Protein AF-A0A9D0IIH8-F1 (afdb_monomer)

Structure (mmCIF, N/CA/C/O backbone):
data_AF-A0A9D0IIH8-F1
#
_entry.id   AF-A0A9D0IIH8-F1
#
loop_
_atom_site.group_PDB
_atom_site.id
_atom_site.type_symbol
_atom_site.label_atom_id
_atom_site.label_alt_id
_atom_site.label_comp_id
_atom_site.label_asym_id
_atom_site.label_entity_id
_atom_site.label_seq_id
_atom_site.pdbx_PDB_ins_code
_atom_site.Cartn_x
_atom_site.Cartn_y
_atom_site.Cartn_z
_atom_site.occupancy
_atom_site.B_iso_or_equiv
_atom_site.auth_seq_id
_atom_site.auth_comp_id
_atom_site.auth_asym_id
_atom_site.auth_atom_id
_atom_site.pdbx_PDB_model_num
ATOM 1 N N . THR A 1 1 ? 7.734 6.061 15.553 1.00 85.12 1 THR A N 1
ATOM 2 C CA . THR A 1 1 ? 7.654 5.755 14.112 1.00 85.12 1 THR A CA 1
ATOM 3 C C . THR A 1 1 ? 7.862 4.272 13.901 1.00 85.12 1 THR A C 1
ATOM 5 O O . THR A 1 1 ? 8.631 3.676 14.646 1.00 85.12 1 THR A O 1
ATOM 8 N N . PHE A 1 2 ? 7.168 3.675 12.937 1.00 91.69 2 PHE A N 1
ATOM 9 C CA . PHE A 1 2 ? 7.365 2.295 12.484 1.00 91.69 2 PHE A CA 1
ATOM 10 C C . PHE A 1 2 ? 7.489 2.299 10.956 1.00 91.69 2 PHE A C 1
ATOM 12 O O . PHE A 1 2 ? 7.057 3.255 10.316 1.00 91.69 2 PHE A O 1
ATOM 19 N N . GLY A 1 3 ? 8.086 1.256 10.380 1.00 91.31 3 GLY A N 1
ATOM 20 C CA . GLY A 1 3 ? 8.246 1.113 8.933 1.00 91.31 3 GLY A CA 1
ATOM 21 C C . GLY A 1 3 ? 7.600 -0.173 8.433 1.00 91.31 3 GLY A C 1
ATOM 22 O O . GLY A 1 3 ? 7.654 -1.197 9.114 1.00 91.31 3 GLY A O 1
ATOM 23 N N . VAL A 1 4 ? 7.006 -0.117 7.242 1.00 92.25 4 VAL A N 1
ATOM 24 C CA . VAL A 1 4 ? 6.440 -1.277 6.544 1.00 92.25 4 VAL A CA 1
ATOM 25 C C . VAL A 1 4 ? 7.124 -1.392 5.188 1.00 92.25 4 VAL A C 1
ATOM 27 O O . VAL A 1 4 ? 7.169 -0.428 4.429 1.00 92.25 4 VAL A O 1
ATOM 30 N N . LEU A 1 5 ? 7.669 -2.571 4.892 1.00 91.94 5 LEU A N 1
ATOM 31 C CA . LEU A 1 5 ? 8.278 -2.881 3.601 1.00 91.94 5 LEU A CA 1
ATOM 32 C C . LEU A 1 5 ? 7.310 -3.731 2.784 1.00 91.94 5 LEU A C 1
ATOM 34 O O . LEU A 1 5 ? 6.866 -4.781 3.247 1.00 91.94 5 LEU A O 1
ATOM 38 N N . LEU A 1 6 ? 7.008 -3.276 1.570 1.00 91.38 6 LEU A N 1
ATOM 39 C CA . LEU A 1 6 ? 6.086 -3.940 0.653 1.00 91.38 6 LEU A CA 1
ATOM 40 C C . LEU A 1 6 ? 6.875 -4.540 -0.518 1.00 91.38 6 LEU A C 1
ATOM 42 O O . LEU A 1 6 ? 7.185 -3.828 -1.477 1.00 91.38 6 LEU A O 1
ATOM 46 N N . PRO A 1 7 ? 7.254 -5.829 -0.453 1.00 86.19 7 PRO A N 1
ATOM 47 C CA . PRO A 1 7 ? 7.960 -6.467 -1.552 1.00 86.19 7 PRO A CA 1
ATOM 48 C C . PRO A 1 7 ? 7.061 -6.52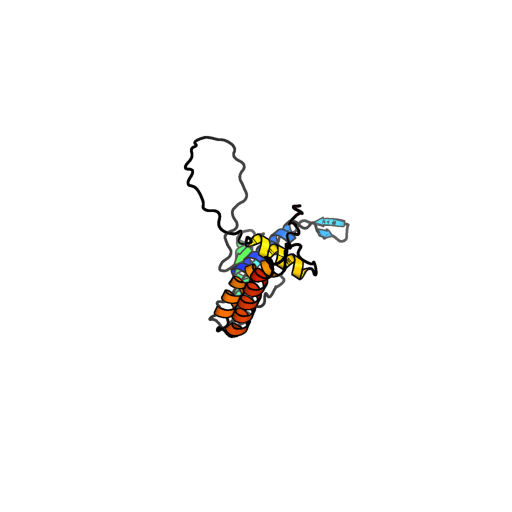7 -2.789 1.00 86.19 7 PRO A C 1
ATOM 50 O O . PRO A 1 7 ? 5.881 -6.857 -2.694 1.00 86.19 7 PRO A O 1
ATOM 53 N N . SER A 1 8 ? 7.634 -6.219 -3.954 1.00 82.75 8 SER A N 1
ATOM 54 C CA . SER A 1 8 ? 6.949 -6.303 -5.253 1.00 82.75 8 SER A CA 1
ATOM 55 C C . SER A 1 8 ? 5.672 -5.458 -5.374 1.00 82.75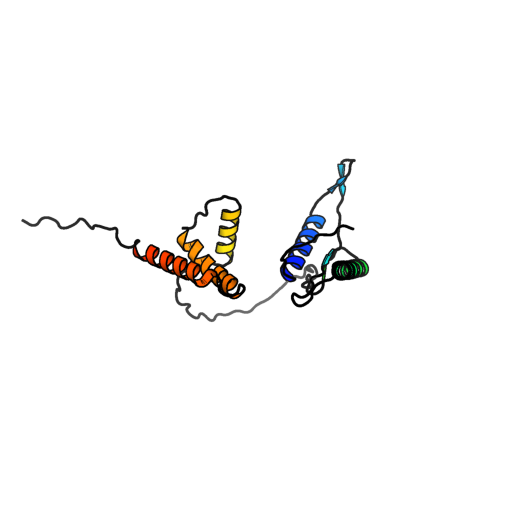 8 SER A C 1
ATOM 57 O O . SER A 1 8 ? 4.826 -5.752 -6.216 1.00 82.75 8 SER A O 1
ATOM 59 N N . SER A 1 9 ? 5.532 -4.401 -4.569 1.00 85.62 9 SER A N 1
ATOM 60 C CA . SER A 1 9 ? 4.417 -3.463 -4.701 1.00 85.62 9 SER A CA 1
ATOM 61 C C . SER A 1 9 ? 4.672 -2.455 -5.814 1.00 85.62 9 SER A C 1
ATOM 63 O O . SER A 1 9 ? 5.791 -1.970 -5.985 1.00 85.62 9 SER A O 1
ATOM 65 N N . THR A 1 10 ? 3.611 -2.097 -6.534 1.00 89.25 10 THR A N 1
ATOM 66 C CA . THR A 1 10 ? 3.614 -0.904 -7.386 1.00 89.25 10 THR A CA 1
ATOM 67 C C . THR A 1 10 ? 3.404 0.349 -6.523 1.00 89.25 10 THR A C 1
ATOM 69 O O . THR A 1 10 ? 2.938 0.223 -5.378 1.00 89.25 10 THR A O 1
ATOM 72 N N . PRO A 1 11 ? 3.722 1.551 -7.039 1.00 88.62 11 PRO A N 1
ATOM 73 C CA . PRO A 1 11 ? 3.430 2.809 -6.353 1.00 88.62 11 PRO A CA 1
ATOM 74 C C . PRO A 1 11 ? 1.955 2.951 -5.961 1.00 88.62 11 PRO A C 1
ATOM 76 O O . PRO A 1 11 ? 1.643 3.324 -4.830 1.00 88.62 11 PRO A O 1
ATOM 79 N N . GLU A 1 12 ? 1.040 2.568 -6.852 1.00 89.38 12 GLU A N 1
ATOM 80 C CA . GLU A 1 12 ? -0.403 2.666 -6.629 1.00 89.38 12 GLU A CA 1
ATOM 81 C C . GLU A 1 12 ? -0.859 1.711 -5.524 1.00 89.38 12 GLU A C 1
ATOM 83 O O . GLU A 1 12 ? -1.615 2.106 -4.637 1.00 89.38 12 GLU A O 1
ATOM 88 N N . GLY A 1 13 ? -0.369 0.466 -5.536 1.00 88.94 13 GLY A N 1
ATOM 89 C CA . GLY A 1 13 ? -0.685 -0.518 -4.499 1.00 88.94 13 GLY A CA 1
ATOM 90 C C . GLY A 1 13 ? -0.169 -0.098 -3.121 1.00 88.94 13 GLY A C 1
ATOM 91 O O . GLY A 1 13 ? -0.875 -0.242 -2.122 1.00 88.94 13 GLY A O 1
ATOM 92 N N . ALA A 1 14 ? 1.029 0.489 -3.069 1.00 91.94 14 ALA A N 1
ATOM 93 C CA . ALA A 1 14 ? 1.608 0.995 -1.829 1.00 91.94 14 ALA A CA 1
ATOM 94 C C . ALA A 1 14 ? 0.804 2.182 -1.276 1.00 91.94 14 ALA A C 1
ATOM 96 O O . ALA A 1 14 ? 0.513 2.225 -0.079 1.00 91.94 14 ALA A O 1
ATOM 97 N N . ALA A 1 15 ? 0.395 3.113 -2.144 1.00 91.12 15 ALA A N 1
ATOM 98 C CA . ALA A 1 15 ? -0.440 4.248 -1.765 1.00 91.12 15 ALA A CA 1
ATOM 99 C C . ALA A 1 15 ? -1.827 3.804 -1.268 1.00 91.12 15 ALA A C 1
ATOM 101 O O . ALA A 1 15 ? -2.290 4.284 -0.233 1.00 91.12 15 ALA A O 1
ATOM 102 N N . GLN A 1 16 ? -2.466 2.849 -1.952 1.00 92.00 16 GLN A N 1
ATOM 103 C CA . GLN A 1 16 ? -3.755 2.294 -1.527 1.00 92.00 16 GLN A CA 1
ATOM 104 C C . GLN A 1 16 ? -3.662 1.605 -0.166 1.00 92.00 16 GLN A C 1
ATOM 106 O O . GLN A 1 16 ? -4.514 1.829 0.693 1.00 92.00 16 GLN A O 1
ATOM 111 N N . LEU A 1 17 ? -2.619 0.802 0.067 1.00 94.25 17 LEU A N 1
ATOM 112 C CA . LEU A 1 17 ? -2.427 0.159 1.364 1.00 94.25 17 LEU A CA 1
ATOM 113 C C . LEU A 1 17 ? -2.190 1.188 2.472 1.00 94.25 17 LEU A C 1
ATOM 115 O O . LEU A 1 17 ? -2.758 1.056 3.554 1.00 94.25 17 LEU A O 1
ATOM 119 N N . ALA A 1 18 ? -1.388 2.222 2.213 1.00 94.50 18 ALA A N 1
ATOM 120 C CA . ALA A 1 18 ? -1.170 3.299 3.172 1.00 94.50 18 ALA A CA 1
ATOM 121 C C . ALA A 1 18 ? -2.485 4.006 3.534 1.00 94.50 18 ALA A C 1
ATOM 123 O O . ALA A 1 18 ? -2.765 4.202 4.716 1.00 94.50 18 ALA A O 1
ATOM 124 N N . GLN A 1 19 ? -3.322 4.314 2.541 1.00 94.12 19 GLN A N 1
ATOM 125 C CA . GLN A 1 19 ? -4.643 4.899 2.769 1.00 94.12 19 GLN A CA 1
ATOM 126 C C . GLN A 1 19 ? -5.543 3.966 3.589 1.00 94.12 19 GLN A C 1
ATOM 128 O O . GLN A 1 19 ? -6.160 4.397 4.560 1.00 94.12 19 GLN A O 1
ATOM 133 N N . HIS A 1 20 ? -5.549 2.675 3.264 1.00 94.06 20 HIS A N 1
ATOM 134 C CA . HIS A 1 20 ? -6.337 1.688 3.993 1.00 94.06 20 HIS A CA 1
ATOM 135 C C . HIS A 1 20 ? -5.899 1.559 5.458 1.00 94.06 20 HIS A C 1
ATOM 137 O O . HIS A 1 20 ? -6.734 1.515 6.356 1.00 94.06 20 HIS A O 1
ATOM 143 N N . VAL A 1 21 ? -4.589 1.543 5.725 1.00 94.50 21 VAL A N 1
ATOM 144 C CA . VAL A 1 21 ? -4.044 1.522 7.093 1.00 94.50 21 VAL A CA 1
ATOM 145 C C . VAL A 1 21 ? -4.410 2.797 7.848 1.00 94.50 21 VAL A C 1
ATOM 147 O O . VAL A 1 21 ? -4.791 2.729 9.016 1.00 94.50 21 VAL A O 1
ATOM 150 N N . HIS A 1 22 ? -4.315 3.953 7.193 1.00 93.69 22 HIS A N 1
ATOM 151 C CA . HIS A 1 22 ? -4.695 5.234 7.775 1.00 93.69 22 HIS A CA 1
ATOM 152 C C . HIS A 1 22 ? -6.172 5.246 8.205 1.00 93.69 22 HIS A C 1
ATOM 154 O O . HIS A 1 22 ? -6.474 5.547 9.360 1.00 93.69 22 HIS A O 1
ATOM 160 N N . GLU A 1 23 ? -7.077 4.840 7.313 1.00 93.81 23 GLU A N 1
ATOM 161 C CA . GLU A 1 23 ? -8.513 4.732 7.594 1.00 93.81 23 GLU A CA 1
ATOM 162 C C . GLU A 1 23 ? -8.816 3.689 8.670 1.00 93.81 23 GLU A C 1
ATOM 164 O O . GLU A 1 23 ? -9.630 3.935 9.560 1.00 93.81 23 GLU A O 1
ATOM 169 N N . ALA A 1 24 ? -8.151 2.532 8.629 1.00 93.62 24 ALA A N 1
ATOM 170 C CA . ALA A 1 24 ? -8.330 1.486 9.626 1.00 93.62 24 ALA A CA 1
ATOM 171 C C . ALA A 1 24 ? -7.954 1.981 11.026 1.00 93.62 24 ALA A C 1
ATOM 173 O O . ALA A 1 24 ? -8.699 1.750 11.975 1.00 93.62 24 ALA A O 1
ATOM 174 N N . ILE A 1 25 ? -6.838 2.702 11.163 1.00 93.38 25 ILE A N 1
ATOM 175 C CA . ILE A 1 25 ? -6.417 3.277 12.446 1.00 93.38 25 ILE A CA 1
ATOM 176 C C . ILE A 1 25 ? -7.410 4.345 12.909 1.00 93.38 25 ILE A C 1
ATOM 178 O O . ILE A 1 25 ? -7.838 4.295 14.059 1.00 93.38 25 ILE A O 1
ATOM 182 N N . ALA A 1 26 ? -7.827 5.252 12.021 1.00 91.12 26 ALA A N 1
ATOM 183 C CA . ALA A 1 26 ? -8.775 6.315 12.357 1.00 91.12 26 ALA A CA 1
ATOM 184 C C . ALA A 1 26 ? -10.140 5.772 12.825 1.00 91.12 26 ALA A C 1
ATOM 186 O O . ALA A 1 26 ? -10.760 6.332 13.730 1.00 91.12 26 ALA A O 1
ATOM 187 N N . ASN A 1 27 ? -10.591 4.662 12.235 1.00 91.44 27 ASN A N 1
ATOM 188 C CA . ASN A 1 27 ? -11.867 4.024 12.558 1.00 91.44 27 ASN A CA 1
ATOM 189 C C . ASN A 1 27 ? -11.777 3.005 13.706 1.00 91.44 27 ASN A C 1
ATOM 191 O O . ASN A 1 27 ? -12.806 2.492 14.151 1.00 91.44 27 ASN A O 1
ATOM 195 N N . THR A 1 28 ? -10.575 2.698 14.200 1.00 91.56 28 THR A N 1
ATOM 196 C CA . THR A 1 28 ? -10.390 1.758 15.309 1.00 91.56 28 THR A CA 1
ATOM 197 C C . THR A 1 28 ? -10.455 2.492 16.644 1.00 91.56 28 THR A C 1
ATOM 199 O O . THR A 1 28 ? -9.715 3.438 16.904 1.00 91.56 28 THR A O 1
ATOM 202 N N . ALA A 1 29 ? -11.335 2.016 17.521 1.00 91.50 29 ALA A N 1
ATOM 203 C CA . ALA A 1 29 ? -11.399 2.444 18.908 1.00 91.50 29 ALA A CA 1
ATOM 204 C C . ALA A 1 29 ? -10.382 1.632 19.726 1.00 91.50 29 ALA A C 1
ATOM 206 O O . ALA A 1 29 ? -10.519 0.414 19.861 1.00 91.50 29 ALA A O 1
ATOM 207 N N . PHE A 1 30 ? -9.352 2.286 20.257 1.00 91.12 30 PHE A N 1
ATOM 208 C CA . PHE A 1 30 ? -8.331 1.624 21.068 1.00 91.12 30 PHE A CA 1
ATOM 209 C C . PHE A 1 30 ? -8.708 1.711 22.546 1.00 91.12 30 PHE A C 1
ATOM 211 O O . PHE A 1 30 ? -9.112 2.769 23.008 1.00 91.12 30 PHE A O 1
ATOM 218 N N . ALA A 1 31 ? -8.571 0.625 23.305 1.00 91.94 31 ALA A N 1
ATOM 219 C CA . ALA A 1 31 ? -8.746 0.661 24.756 1.00 91.94 31 ALA A CA 1
ATOM 220 C C . ALA A 1 31 ? -7.388 0.856 25.443 1.00 91.94 31 ALA A C 1
ATOM 222 O O . ALA A 1 31 ? -6.428 0.150 25.120 1.00 91.94 31 ALA A O 1
ATOM 223 N N . ASP A 1 32 ? -7.296 1.786 26.393 1.00 89.25 32 ASP A N 1
ATOM 224 C CA . ASP A 1 32 ? -6.129 1.879 27.271 1.00 89.25 32 ASP A CA 1
ATOM 225 C C . ASP A 1 32 ? -6.155 0.802 28.374 1.00 89.25 32 ASP A C 1
ATOM 227 O O . ASP A 1 32 ? -7.094 0.015 28.510 1.00 89.25 32 ASP A O 1
ATOM 231 N N . SER A 1 33 ? -5.115 0.770 29.212 1.00 88.75 33 SER A N 1
ATOM 232 C CA . SER A 1 33 ? -5.027 -0.169 30.340 1.00 88.75 33 SER A CA 1
ATOM 233 C C . SER A 1 33 ? -6.074 0.062 31.439 1.00 88.75 33 SER A C 1
ATOM 235 O O . SER A 1 33 ? -6.202 -0.769 32.339 1.00 88.75 33 SER A O 1
ATOM 237 N N . ARG A 1 34 ? -6.817 1.171 31.381 1.00 90.00 34 ARG A N 1
ATOM 238 C CA . ARG A 1 34 ? -7.905 1.536 32.293 1.00 90.00 34 ARG A CA 1
ATOM 239 C C . ARG A 1 34 ? -9.288 1.285 31.679 1.00 90.00 34 ARG A C 1
ATOM 241 O O . ARG A 1 34 ? -10.282 1.439 32.383 1.00 90.00 34 ARG A O 1
ATOM 248 N N . GLY A 1 35 ? -9.353 0.850 30.418 1.00 88.06 35 GLY A N 1
ATOM 249 C CA . GLY A 1 35 ? -10.590 0.607 29.678 1.00 88.06 35 GLY A CA 1
ATOM 250 C C . GLY A 1 35 ? -11.200 1.859 29.038 1.00 88.06 35 GLY A C 1
ATOM 251 O O . GLY A 1 35 ? -12.332 1.794 28.561 1.00 88.06 35 GLY A O 1
ATOM 252 N N . GLU A 1 36 ? -10.489 2.987 29.013 1.00 91.44 36 GLU A N 1
ATOM 253 C CA . GLU A 1 36 ? -10.920 4.197 28.313 1.00 91.44 36 GLU A CA 1
ATOM 254 C C . GLU A 1 36 ? -10.682 4.068 26.806 1.00 91.44 36 GLU A C 1
ATOM 256 O O . GLU A 1 36 ? -9.689 3.494 26.354 1.00 91.44 36 GLU A O 1
ATOM 261 N N . THR A 1 37 ? -11.614 4.606 26.017 1.00 91.38 37 THR A N 1
ATOM 262 C CA . THR A 1 37 ? -11.526 4.586 24.554 1.00 91.38 37 THR A CA 1
ATOM 263 C C . THR A 1 37 ? -10.685 5.755 24.042 1.00 91.38 37 THR A C 1
ATOM 265 O O . THR A 1 37 ? -11.010 6.916 24.280 1.00 91.38 37 THR A O 1
ATOM 268 N N . LEU A 1 38 ? -9.634 5.440 23.291 1.00 92.62 38 LEU A N 1
ATOM 269 C CA . LEU A 1 38 ? -8.762 6.359 22.573 1.00 92.62 38 LEU A CA 1
ATOM 270 C C . LEU A 1 38 ? -9.031 6.293 21.073 1.00 92.62 38 LEU A C 1
ATOM 272 O O . LEU A 1 38 ? -9.011 5.224 20.460 1.00 92.62 38 LEU A O 1
ATOM 276 N N . HIS A 1 39 ? -9.190 7.472 20.484 1.00 89.12 39 HIS A N 1
ATOM 277 C CA . HIS A 1 39 ? -9.150 7.660 19.042 1.00 89.12 39 HIS A CA 1
ATOM 278 C C . HIS A 1 39 ? -7.754 8.119 18.646 1.00 89.12 39 HIS A C 1
ATOM 280 O O . HIS A 1 39 ? -7.257 9.126 19.154 1.00 89.12 39 HIS A O 1
ATOM 286 N N . LEU A 1 40 ? -7.119 7.361 17.755 1.00 91.94 40 LEU A N 1
ATOM 287 C CA . LEU A 1 40 ? -5.782 7.651 17.261 1.00 91.94 40 LEU A CA 1
ATOM 288 C C . LEU A 1 40 ? -5.854 8.047 15.789 1.00 91.94 40 LEU A C 1
ATOM 290 O O . LEU A 1 40 ? -6.611 7.475 15.012 1.00 91.94 40 LEU A O 1
ATOM 294 N N . SER A 1 41 ? -5.021 9.009 15.412 1.00 91.62 41 SER A N 1
ATOM 295 C CA . SER A 1 41 ? -4.726 9.341 14.022 1.00 91.62 41 SER A CA 1
ATOM 296 C C . SER A 1 41 ? -3.280 8.984 13.705 1.00 91.62 41 SER A C 1
ATOM 298 O O . SER A 1 41 ? -2.436 8.861 14.596 1.00 91.62 41 SER A O 1
ATOM 300 N N . THR A 1 42 ? -2.980 8.808 12.421 1.00 93.12 42 THR A N 1
ATOM 301 C CA . THR A 1 42 ? -1.616 8.538 11.967 1.00 93.12 42 THR A CA 1
ATOM 302 C C . THR A 1 42 ? -1.301 9.310 10.695 1.00 93.12 42 THR A C 1
ATOM 304 O O . THR A 1 42 ? -2.181 9.540 9.864 1.00 93.12 42 THR A O 1
ATOM 307 N N . SER A 1 43 ? -0.039 9.690 10.537 1.00 93.94 43 SER A N 1
ATOM 308 C CA . SER A 1 43 ? 0.501 10.267 9.306 1.00 93.94 43 SER A CA 1
ATOM 309 C C . SER A 1 43 ? 1.410 9.236 8.651 1.00 93.94 43 SER A C 1
ATOM 311 O O . SER A 1 43 ? 2.177 8.574 9.351 1.00 93.94 43 SER A O 1
ATOM 313 N N . ILE A 1 44 ? 1.334 9.088 7.329 1.00 95.25 44 ILE A N 1
ATOM 314 C CA . ILE A 1 44 ? 2.081 8.053 6.603 1.00 95.25 44 ILE A CA 1
ATOM 315 C C . ILE A 1 44 ? 2.809 8.678 5.413 1.00 95.25 44 ILE A C 1
ATOM 317 O O . ILE A 1 44 ? 2.189 9.317 4.565 1.00 95.25 44 ILE A O 1
ATOM 321 N N . GLY A 1 45 ? 4.124 8.468 5.353 1.00 95.06 45 GLY A N 1
ATOM 322 C CA . GLY A 1 45 ? 4.956 8.763 4.188 1.00 95.06 45 GLY A CA 1
ATOM 323 C C . GLY A 1 45 ? 5.222 7.495 3.380 1.00 95.06 45 GLY A C 1
ATOM 324 O O . GLY A 1 45 ? 5.621 6.478 3.946 1.00 95.06 45 GLY A O 1
ATOM 325 N N . VAL A 1 46 ? 5.004 7.548 2.069 1.00 94.62 46 VAL A N 1
ATOM 326 C CA . VAL A 1 46 ? 5.201 6.430 1.139 1.00 94.62 46 VAL A CA 1
ATOM 327 C C . VAL A 1 46 ? 6.273 6.811 0.130 1.00 94.62 46 VAL A C 1
ATOM 329 O O . VAL A 1 46 ? 6.143 7.821 -0.552 1.00 94.62 46 VAL A O 1
ATOM 332 N N . ALA A 1 47 ? 7.311 5.986 0.008 1.00 92.25 47 ALA A N 1
ATOM 333 C CA . ALA A 1 47 ? 8.325 6.124 -1.032 1.00 92.25 47 ALA A CA 1
ATOM 334 C C . ALA A 1 47 ? 8.349 4.872 -1.902 1.00 92.25 47 ALA A C 1
ATOM 336 O O . ALA A 1 47 ? 8.358 3.749 -1.391 1.00 92.25 47 ALA A O 1
ATOM 337 N N . CYS A 1 48 ? 8.354 5.067 -3.218 1.00 89.62 48 CYS A N 1
ATOM 338 C CA . CYS A 1 48 ? 8.397 3.986 -4.196 1.00 89.62 48 CYS A CA 1
ATOM 339 C C . CYS A 1 48 ? 9.473 4.308 -5.237 1.00 89.62 48 CYS A C 1
ATOM 341 O O . CYS A 1 48 ? 9.265 5.168 -6.091 1.00 89.62 48 CYS A O 1
ATOM 343 N N . PRO A 1 49 ? 10.646 3.655 -5.173 1.00 82.81 49 PRO A N 1
ATOM 344 C CA . PRO A 1 49 ? 11.726 3.954 -6.090 1.00 82.81 49 PRO A CA 1
ATOM 345 C C . PRO A 1 49 ? 11.376 3.425 -7.491 1.00 82.81 49 PRO A C 1
ATOM 347 O O . PRO A 1 49 ? 10.753 2.365 -7.612 1.00 82.81 49 PRO A O 1
ATOM 350 N N . PRO A 1 50 ? 11.789 4.116 -8.565 1.00 79.38 50 PRO A N 1
ATOM 351 C CA . PRO A 1 50 ? 11.542 3.651 -9.923 1.00 79.38 50 PRO A CA 1
ATOM 352 C C . PRO A 1 50 ? 12.276 2.330 -10.192 1.00 79.38 50 PRO A C 1
ATOM 354 O O . PRO A 1 50 ? 13.411 2.151 -9.756 1.00 79.38 50 PRO A O 1
ATOM 357 N N . LEU A 1 51 ? 11.669 1.435 -10.986 1.00 69.25 51 LEU A N 1
ATOM 358 C CA . LEU A 1 51 ? 12.239 0.116 -11.330 1.00 69.25 51 LEU A CA 1
ATOM 359 C C . LEU A 1 51 ? 13.631 0.187 -11.982 1.00 69.25 51 LEU A C 1
ATOM 361 O O . LEU A 1 51 ? 14.387 -0.780 -11.944 1.00 69.25 51 LEU A O 1
ATOM 365 N N . SER A 1 52 ? 13.960 1.313 -12.615 1.00 70.44 52 SER A N 1
ATOM 366 C CA . SER A 1 52 ? 15.251 1.550 -13.264 1.00 70.44 52 SER A CA 1
ATOM 367 C C . SER A 1 52 ? 16.374 1.922 -12.292 1.00 70.44 52 SER A C 1
ATOM 369 O O . SER A 1 52 ? 17.535 1.953 -12.696 1.00 70.44 52 SER A O 1
ATOM 371 N N . ALA A 1 53 ? 16.052 2.239 -11.037 1.00 70.38 53 ALA A N 1
ATOM 372 C CA . ALA A 1 53 ? 17.036 2.541 -10.010 1.00 70.38 53 ALA A CA 1
ATOM 373 C C . ALA A 1 53 ? 17.310 1.286 -9.176 1.00 70.38 53 ALA A C 1
ATOM 375 O O . ALA A 1 53 ? 16.381 0.603 -8.762 1.00 70.38 53 ALA A O 1
ATOM 376 N N . VAL A 1 54 ? 18.584 1.003 -8.891 1.00 60.69 54 VAL A N 1
ATOM 377 C CA . VAL A 1 54 ? 18.950 0.118 -7.776 1.00 60.69 54 VAL A CA 1
ATOM 378 C C . VAL A 1 54 ? 18.848 0.982 -6.521 1.00 60.69 54 VAL A C 1
ATOM 380 O O . VAL A 1 54 ? 19.699 1.857 -6.343 1.00 60.69 54 VAL A O 1
ATOM 383 N N . PRO A 1 55 ? 17.803 0.832 -5.690 1.00 64.75 55 PRO A N 1
ATOM 384 C CA . PRO A 1 55 ? 17.612 1.741 -4.581 1.00 64.75 55 PRO A CA 1
ATOM 385 C C . PRO A 1 55 ? 18.581 1.376 -3.459 1.00 64.75 55 PRO A C 1
ATOM 387 O O . PRO A 1 55 ? 18.604 0.242 -2.979 1.00 64.75 55 PRO A O 1
ATOM 390 N N . ASP A 1 56 ? 19.371 2.354 -3.027 1.00 82.25 56 ASP A N 1
ATOM 391 C CA . ASP A 1 56 ? 20.024 2.296 -1.726 1.00 82.25 56 ASP A CA 1
ATOM 392 C C . ASP A 1 56 ? 18.937 2.355 -0.643 1.00 82.25 56 ASP A C 1
ATOM 394 O O . ASP A 1 56 ? 18.077 3.241 -0.651 1.00 82.25 56 ASP A O 1
ATOM 398 N N . ALA A 1 57 ? 18.962 1.402 0.289 1.00 84.56 57 ALA A N 1
ATOM 399 C CA . ALA A 1 57 ? 17.979 1.311 1.363 1.00 84.56 57 ALA A CA 1
ATOM 400 C C . ALA A 1 57 ? 17.925 2.601 2.198 1.00 84.56 57 ALA A C 1
ATOM 402 O O . ALA A 1 57 ? 16.844 3.011 2.622 1.00 84.56 57 ALA A O 1
ATOM 403 N N . ALA A 1 58 ? 19.068 3.272 2.387 1.00 87.19 58 ALA A N 1
ATOM 404 C CA . ALA A 1 58 ? 19.118 4.545 3.098 1.00 87.19 58 ALA A CA 1
ATOM 405 C C . ALA A 1 58 ? 18.379 5.659 2.339 1.00 87.19 58 ALA A C 1
ATOM 407 O O . ALA A 1 58 ? 17.665 6.449 2.954 1.00 87.19 58 ALA A O 1
ATOM 408 N N . GLN A 1 59 ? 18.491 5.697 1.008 1.00 85.88 59 GLN A N 1
ATOM 409 C CA . GLN A 1 59 ? 17.769 6.668 0.182 1.00 85.88 59 GLN A CA 1
ATOM 410 C C . GLN A 1 59 ? 16.264 6.403 0.161 1.00 85.88 59 GLN A C 1
ATOM 412 O O . GLN A 1 59 ? 15.481 7.347 0.228 1.00 85.88 59 GLN A O 1
ATOM 417 N N . LEU A 1 60 ? 15.855 5.132 0.115 1.00 87.94 60 LEU A N 1
ATOM 418 C CA . LEU A 1 60 ? 14.441 4.764 0.165 1.00 87.94 60 LEU A CA 1
ATOM 419 C C . LEU A 1 60 ? 13.793 5.201 1.485 1.00 87.94 60 LEU A C 1
ATOM 421 O O . LEU A 1 60 ? 12.727 5.816 1.484 1.00 87.94 60 LEU A O 1
ATOM 425 N N . LEU A 1 61 ? 14.462 4.921 2.606 1.00 90.44 61 LEU A N 1
ATOM 426 C CA . LEU A 1 61 ? 14.002 5.338 3.929 1.00 90.44 61 LEU A CA 1
ATOM 427 C C . LEU A 1 61 ? 13.962 6.861 4.056 1.00 90.44 61 LEU A C 1
ATOM 429 O O . LEU A 1 61 ? 12.961 7.397 4.519 1.00 90.44 61 LEU A O 1
ATOM 433 N N . ALA A 1 62 ? 14.999 7.561 3.588 1.00 90.00 62 ALA A N 1
ATOM 434 C CA . ALA A 1 62 ? 15.021 9.021 3.592 1.00 90.00 62 ALA A CA 1
ATOM 435 C C . ALA A 1 62 ? 13.870 9.618 2.765 1.00 90.00 62 ALA A C 1
ATOM 437 O O . ALA A 1 62 ? 13.255 10.593 3.188 1.00 90.00 62 ALA A O 1
ATOM 438 N N . GLY A 1 63 ? 13.533 9.017 1.618 1.00 90.31 63 GLY A N 1
ATOM 439 C CA . GLY A 1 63 ? 12.361 9.402 0.830 1.00 90.31 63 GLY A CA 1
ATOM 440 C C . GLY A 1 63 ? 11.059 9.265 1.621 1.00 90.31 63 GLY A C 1
ATOM 441 O O . GLY A 1 63 ? 10.265 10.203 1.671 1.00 90.31 63 GLY A O 1
ATOM 442 N N . ALA A 1 64 ? 10.862 8.132 2.300 1.00 91.69 64 ALA A N 1
ATOM 443 C CA . ALA A 1 64 ? 9.664 7.901 3.108 1.00 91.69 64 ALA A CA 1
ATOM 444 C C . ALA A 1 64 ? 9.578 8.863 4.307 1.00 91.69 64 ALA A C 1
ATOM 446 O O . ALA A 1 64 ? 8.505 9.392 4.595 1.00 91.69 64 ALA A O 1
ATOM 447 N N . GLU A 1 65 ? 10.704 9.131 4.973 1.00 93.06 65 GLU A N 1
ATOM 448 C CA . GLU A 1 65 ? 10.799 10.075 6.093 1.00 93.06 65 GLU A CA 1
ATOM 449 C C . GLU A 1 65 ? 10.465 11.506 5.649 1.00 93.06 65 GLU A C 1
ATOM 451 O O . GLU A 1 65 ? 9.703 12.198 6.319 1.00 93.06 65 GLU A O 1
ATOM 456 N N . ASN A 1 66 ? 10.956 11.937 4.482 1.00 93.81 66 ASN A N 1
ATOM 457 C CA . ASN A 1 66 ? 10.639 13.254 3.925 1.00 93.81 66 ASN A CA 1
ATOM 458 C C . ASN A 1 66 ? 9.135 13.412 3.666 1.00 93.81 66 ASN A C 1
ATOM 460 O O . ASN A 1 66 ? 8.548 14.438 4.014 1.00 93.81 66 ASN A O 1
ATOM 464 N N . HIS A 1 67 ? 8.491 12.386 3.104 1.00 93.62 67 HIS A N 1
ATOM 465 C CA . HIS A 1 67 ? 7.040 12.390 2.891 1.00 93.62 67 HIS A CA 1
ATOM 466 C C . HIS A 1 67 ? 6.263 12.382 4.208 1.00 93.62 67 HIS A C 1
ATOM 468 O O . HIS A 1 67 ? 5.254 13.076 4.341 1.00 93.62 67 HIS A O 1
ATOM 474 N N . LEU A 1 68 ? 6.750 11.649 5.210 1.00 92.88 68 LEU A N 1
ATOM 475 C CA . LEU A 1 68 ? 6.170 11.640 6.550 1.00 92.88 68 LEU A CA 1
ATOM 476 C C . LEU A 1 68 ? 6.300 13.009 7.234 1.00 92.88 68 LEU A C 1
ATOM 478 O O . LEU A 1 68 ? 5.367 13.450 7.908 1.00 92.88 68 LEU A O 1
ATOM 482 N N . GLN A 1 69 ? 7.431 13.692 7.062 1.00 93.81 69 GLN A N 1
ATOM 483 C CA . GLN A 1 69 ? 7.623 15.050 7.561 1.00 93.81 69 GLN A CA 1
ATOM 484 C C . GLN A 1 69 ? 6.657 16.017 6.869 1.00 93.81 69 GLN A C 1
ATOM 486 O O . GLN A 1 69 ? 5.936 16.741 7.547 1.00 93.81 69 GLN A O 1
ATOM 491 N N . ALA A 1 70 ? 6.534 15.947 5.540 1.00 90.75 70 ALA A N 1
ATOM 492 C CA . ALA A 1 70 ? 5.583 16.764 4.788 1.00 90.75 70 ALA A CA 1
ATOM 493 C C . ALA A 1 70 ? 4.120 16.530 5.218 1.00 90.75 70 ALA A C 1
ATOM 495 O O . ALA A 1 70 ? 3.322 17.466 5.256 1.00 90.75 70 ALA A O 1
ATOM 496 N N . ALA A 1 71 ? 3.752 15.293 5.568 1.00 90.31 71 ALA A N 1
ATOM 497 C CA . ALA A 1 71 ? 2.431 14.978 6.110 1.00 90.31 71 ALA A CA 1
ATOM 498 C C . ALA A 1 71 ? 2.198 15.631 7.484 1.00 90.31 71 ALA A C 1
ATOM 500 O O . ALA A 1 71 ? 1.121 16.167 7.743 1.00 90.31 71 ALA A O 1
ATOM 501 N N . GLN A 1 72 ? 3.202 15.611 8.365 1.00 91.31 72 GLN A N 1
ATOM 502 C CA . GLN A 1 72 ? 3.136 16.268 9.675 1.00 91.31 72 GLN A CA 1
ATOM 503 C C . GLN A 1 72 ? 3.052 17.790 9.543 1.00 91.31 72 GLN A C 1
ATOM 505 O O . GLN A 1 72 ? 2.201 18.409 10.180 1.00 91.31 72 GLN A O 1
ATOM 510 N N . ASP A 1 73 ? 3.867 18.376 8.667 1.00 89.69 73 ASP A N 1
ATOM 511 C CA . ASP A 1 73 ? 3.891 19.818 8.414 1.00 89.69 73 ASP A CA 1
ATOM 512 C C . ASP A 1 73 ? 2.557 20.318 7.826 1.00 89.69 73 ASP A C 1
ATOM 514 O O . ASP A 1 73 ? 2.154 21.455 8.065 1.00 89.69 73 ASP A O 1
ATOM 518 N N . ALA A 1 74 ? 1.823 19.455 7.114 1.00 85.19 74 ALA A N 1
ATOM 519 C CA . ALA A 1 74 ? 0.480 19.731 6.601 1.00 85.19 74 ALA A CA 1
ATOM 520 C C . ALA A 1 74 ? -0.645 19.622 7.657 1.00 85.19 74 ALA A C 1
ATOM 522 O O . ALA A 1 74 ? -1.818 19.726 7.301 1.00 85.19 74 ALA A O 1
ATOM 523 N N . GLY A 1 75 ? -0.316 19.408 8.936 1.00 86.44 75 GLY A N 1
ATOM 524 C CA . GLY A 1 75 ? -1.284 19.249 10.030 1.00 86.44 75 GLY A CA 1
ATOM 525 C C . GLY A 1 75 ? -1.519 17.800 10.469 1.00 86.44 75 GLY A C 1
ATOM 526 O O . GLY A 1 75 ? -2.337 17.554 11.354 1.00 86.44 75 GLY A O 1
ATOM 527 N N . GLY A 1 76 ? -0.783 16.843 9.896 1.00 91.31 76 GLY A N 1
ATOM 528 C CA . GLY A 1 76 ? -0.871 15.424 10.229 1.00 91.31 76 GLY A CA 1
ATOM 529 C C . GLY A 1 76 ? -2.124 14.739 9.683 1.00 91.31 76 GLY A C 1
ATOM 530 O O . GLY A 1 76 ? -2.793 15.259 8.793 1.00 91.31 76 GLY A O 1
ATOM 531 N N . ASN A 1 77 ? -2.414 13.537 10.194 1.00 92.00 77 ASN A N 1
ATOM 532 C CA . ASN A 1 77 ? -3.593 12.740 9.834 1.00 92.00 77 ASN A CA 1
ATOM 533 C C . ASN A 1 77 ? -3.803 12.619 8.310 1.00 92.00 77 ASN A C 1
ATOM 535 O O . ASN A 1 77 ? -4.910 12.791 7.807 1.00 92.00 77 ASN A O 1
ATOM 539 N N . CYS A 1 78 ? -2.728 12.369 7.564 1.00 91.81 78 CYS A N 1
ATOM 540 C CA . CYS A 1 78 ? -2.802 12.214 6.118 1.00 91.81 78 CYS A CA 1
ATOM 541 C C . CYS A 1 78 ? -1.701 11.301 5.575 1.00 91.81 78 CYS A C 1
ATOM 543 O O . CYS A 1 78 ? -0.706 11.005 6.246 1.00 91.81 78 CYS A O 1
ATOM 545 N N . VAL A 1 79 ? -1.898 10.872 4.329 1.00 92.38 79 VAL A N 1
ATOM 546 C CA . VAL A 1 79 ? -0.930 10.097 3.553 1.00 92.38 79 VAL A CA 1
ATOM 547 C C . VAL A 1 79 ? -0.265 11.006 2.514 1.00 92.38 79 VAL A C 1
ATOM 549 O O . VAL A 1 79 ? -0.923 11.833 1.868 1.00 92.38 79 VAL A O 1
ATOM 552 N N . ARG A 1 80 ? 1.056 10.874 2.362 1.00 91.81 80 ARG A N 1
ATOM 553 C CA . ARG A 1 80 ? 1.870 11.566 1.352 1.00 91.81 80 ARG A CA 1
ATOM 554 C C . ARG A 1 80 ? 2.824 10.579 0.689 1.00 91.81 80 ARG A C 1
ATOM 556 O O . ARG A 1 80 ? 3.351 9.693 1.354 1.00 91.81 80 ARG A O 1
ATOM 563 N N . GLY A 1 81 ? 3.056 10.744 -0.605 1.00 88.94 81 GLY A N 1
ATOM 564 C CA . GLY A 1 81 ? 4.014 9.950 -1.366 1.00 88.94 81 GLY A CA 1
ATOM 565 C C . GLY A 1 81 ? 4.165 10.476 -2.786 1.00 88.94 81 GLY A C 1
ATOM 566 O O . GLY A 1 81 ? 3.443 11.393 -3.176 1.00 88.94 81 GLY A O 1
ATOM 567 N N . ASP A 1 82 ? 5.088 9.882 -3.541 1.00 74.31 82 ASP A N 1
ATOM 568 C CA . ASP A 1 82 ? 5.490 10.361 -4.874 1.00 74.31 82 ASP A CA 1
ATOM 569 C C . ASP A 1 82 ? 4.341 10.381 -5.903 1.00 74.31 82 ASP A C 1
ATOM 571 O O . ASP A 1 82 ? 4.354 11.208 -6.809 1.00 74.31 82 ASP A O 1
ATOM 575 N N . ASP A 1 83 ? 3.336 9.515 -5.729 1.00 63.72 83 ASP A N 1
ATOM 576 C CA . ASP A 1 83 ? 2.187 9.362 -6.640 1.00 63.72 83 ASP A CA 1
ATOM 577 C C . ASP A 1 83 ? 0.852 9.202 -5.886 1.00 63.72 83 ASP A C 1
ATOM 579 O O . ASP A 1 83 ? -0.116 8.626 -6.384 1.00 63.72 83 ASP A O 1
ATOM 583 N N . ALA A 1 84 ? 0.792 9.655 -4.626 1.00 48.78 84 ALA A N 1
ATOM 584 C CA . ALA A 1 84 ? -0.422 9.504 -3.830 1.00 48.78 84 ALA A CA 1
ATOM 585 C C . ALA A 1 84 ? -1.577 10.275 -4.504 1.00 48.78 84 ALA A C 1
ATOM 587 O O . ALA A 1 84 ? -1.472 11.501 -4.640 1.00 48.78 84 ALA A O 1
ATOM 588 N N . PRO A 1 85 ? -2.682 9.610 -4.908 1.00 42.28 85 PRO A N 1
ATOM 589 C CA . PRO A 1 85 ? -3.843 10.324 -5.409 1.00 42.28 85 PRO A CA 1
ATOM 590 C C . PRO A 1 85 ? -4.306 11.255 -4.294 1.00 42.28 85 PRO A C 1
ATOM 592 O O . PRO A 1 85 ? -4.539 10.820 -3.164 1.00 42.28 85 PRO A O 1
ATOM 595 N N . ALA A 1 86 ? -4.360 12.553 -4.592 1.00 38.12 86 ALA A N 1
ATOM 596 C CA . ALA A 1 86 ? -4.824 13.552 -3.648 1.00 38.12 86 ALA A CA 1
ATOM 597 C C . ALA A 1 86 ? -6.194 13.113 -3.116 1.00 38.12 86 ALA A C 1
ATOM 599 O O . ALA A 1 86 ? -7.161 13.035 -3.874 1.00 38.12 86 ALA A O 1
ATOM 600 N N . SER A 1 87 ? -6.260 12.775 -1.828 1.00 38.31 87 SER A N 1
ATOM 601 C CA . SER A 1 87 ? -7.524 12.437 -1.184 1.00 38.31 87 SER A CA 1
ATOM 602 C C . SER A 1 87 ? -8.486 13.623 -1.357 1.00 38.31 87 SER A C 1
ATOM 604 O O . SER A 1 87 ? -8.076 14.762 -1.098 1.00 38.31 87 SER A O 1
ATOM 606 N N . PRO A 1 88 ? -9.720 13.415 -1.853 1.00 41.91 88 PRO A N 1
ATOM 607 C CA . PRO A 1 88 ? -10.670 14.503 -2.016 1.00 41.91 88 PRO A CA 1
ATOM 608 C C . PRO A 1 88 ? -11.068 15.055 -0.635 1.00 41.91 88 PRO A C 1
ATOM 610 O O . PRO A 1 88 ? -11.225 14.281 0.313 1.00 41.91 88 PRO A O 1
ATOM 613 N N . PRO A 1 89 ? -11.238 16.381 -0.483 1.00 38.16 89 PRO A N 1
ATOM 614 C CA . PRO A 1 89 ? -11.755 16.945 0.758 1.00 38.16 89 PRO A CA 1
ATOM 615 C C . PRO A 1 89 ? -13.187 16.445 1.026 1.00 38.16 89 PRO A C 1
ATOM 617 O O . PRO A 1 89 ? -13.972 16.236 0.101 1.00 38.16 89 PRO A O 1
ATOM 620 N N . ALA A 1 90 ? -13.497 16.236 2.309 1.00 37.72 90 ALA A N 1
ATOM 621 C CA . ALA A 1 90 ? -14.778 15.758 2.833 1.00 37.72 90 ALA A CA 1
ATOM 622 C C . ALA A 1 90 ? -15.997 16.578 2.332 1.00 37.72 90 ALA A C 1
ATOM 624 O O . ALA A 1 90 ? -15.847 17.757 2.006 1.00 37.72 90 ALA A O 1
ATOM 625 N N . PRO A 1 91 ? -17.211 15.985 2.280 1.00 46.50 91 PRO A N 1
ATOM 626 C CA . PRO A 1 91 ? -18.350 16.568 1.583 1.00 46.50 91 PRO A CA 1
ATOM 627 C C . PRO A 1 91 ? -18.998 17.684 2.407 1.00 46.50 91 PRO A C 1
ATOM 629 O O . PRO A 1 91 ? -19.564 17.449 3.476 1.00 46.50 91 PRO A O 1
ATOM 632 N N . GLU A 1 92 ? -18.976 18.903 1.876 1.00 34.81 92 GLU A N 1
ATOM 633 C CA . GLU A 1 92 ? -19.845 19.973 2.352 1.00 34.81 92 GLU A CA 1
ATOM 634 C C . GLU A 1 92 ? -21.277 19.707 1.875 1.00 34.81 92 GLU A C 1
ATOM 636 O O . GLU A 1 92 ? -21.562 19.492 0.697 1.00 34.81 92 GLU A O 1
ATOM 641 N N . THR A 1 93 ? -22.189 19.669 2.839 1.00 40.25 93 THR A N 1
ATOM 642 C CA . THR A 1 93 ? -23.621 19.458 2.641 1.00 40.25 93 THR A CA 1
ATOM 643 C C . THR A 1 93 ? -24.238 20.715 2.023 1.00 40.25 93 THR A C 1
ATOM 645 O O . THR A 1 93 ? -24.209 21.777 2.638 1.00 40.25 93 THR A O 1
ATOM 648 N N . GLY A 1 94 ? -24.835 20.599 0.836 1.00 31.58 94 GLY A N 1
ATOM 649 C CA . GLY A 1 94 ? -25.561 21.683 0.170 1.00 31.58 94 GLY A CA 1
ATOM 650 C C . GLY A 1 94 ? -26.562 21.130 -0.843 1.00 31.58 94 GLY A C 1
ATOM 651 O O . GLY A 1 94 ? -26.192 20.435 -1.779 1.00 31.58 94 GLY A O 1
ATOM 652 N N . ILE A 1 95 ? -27.839 21.387 -0.586 1.00 41.84 95 ILE A N 1
ATOM 653 C CA . ILE A 1 95 ? -29.031 20.781 -1.192 1.00 41.84 95 ILE A CA 1
ATOM 654 C C . ILE A 1 95 ? -29.485 21.600 -2.421 1.00 41.84 95 ILE A C 1
ATOM 656 O O . ILE A 1 95 ? -29.262 22.808 -2.448 1.00 41.84 95 ILE A O 1
ATOM 660 N N . ALA A 1 96 ? -30.236 20.936 -3.317 1.00 36.91 96 ALA A N 1
ATOM 661 C CA . ALA A 1 96 ? -31.237 21.457 -4.276 1.00 36.91 96 ALA A CA 1
ATOM 662 C C . ALA A 1 96 ? -30.709 21.946 -5.649 1.00 36.91 96 ALA A C 1
ATOM 664 O O . ALA A 1 96 ? -29.994 22.934 -5.735 1.00 36.91 96 ALA A O 1
ATOM 665 N N . GLU A 1 97 ? -30.933 21.182 -6.736 1.00 33.91 97 GLU A N 1
ATOM 666 C CA . GLU A 1 97 ? -32.112 21.182 -7.661 1.00 33.91 97 GLU A CA 1
ATOM 667 C C . GLU A 1 97 ? -31.769 22.043 -8.910 1.00 33.91 97 GLU A C 1
ATOM 669 O O . GLU A 1 97 ? -31.163 23.091 -8.766 1.00 33.91 97 GLU A O 1
ATOM 674 N N . ASN A 1 98 ? -32.053 21.736 -10.182 1.00 42.38 98 ASN A N 1
ATOM 675 C CA . ASN A 1 98 ? -33.082 20.911 -10.799 1.00 42.38 98 ASN A CA 1
ATOM 676 C C . ASN A 1 98 ? -32.805 20.727 -12.326 1.00 42.38 98 ASN A C 1
ATOM 678 O O . ASN A 1 98 ? -32.212 21.604 -12.946 1.00 42.38 98 ASN A O 1
ATOM 682 N N . THR A 1 99 ? -33.369 19.654 -12.908 1.00 33.12 99 THR A N 1
ATOM 683 C CA . THR A 1 99 ? -33.963 19.520 -14.270 1.00 33.12 99 THR A CA 1
ATOM 684 C C . THR A 1 99 ? -33.117 19.715 -15.548 1.00 33.12 99 THR A C 1
ATOM 686 O O . THR A 1 99 ? -32.791 20.836 -15.921 1.00 33.12 99 THR A O 1
ATOM 689 N N . ALA A 1 100 ? -32.948 18.632 -16.332 1.00 32.97 100 ALA A N 1
ATOM 690 C CA . ALA A 1 100 ? -33.637 18.415 -17.628 1.00 32.97 100 ALA A CA 1
ATOM 691 C C . ALA A 1 100 ? -33.188 17.107 -18.339 1.00 32.97 100 ALA A C 1
ATOM 693 O O . ALA A 1 100 ? -32.006 16.899 -18.592 1.00 32.97 100 ALA A O 1
ATOM 694 N N . ALA A 1 101 ? -34.161 16.253 -18.681 1.00 37.00 101 ALA A N 1
ATOM 695 C CA . ALA A 1 101 ? -34.096 15.129 -19.640 1.00 37.00 101 ALA A CA 1
ATOM 696 C C . ALA A 1 101 ? -34.183 15.665 -21.109 1.00 37.00 101 ALA A C 1
ATOM 698 O O . ALA A 1 101 ? -34.400 16.874 -21.231 1.00 37.00 101 ALA A O 1
ATOM 699 N N . PRO A 1 102 ? -34.117 14.877 -22.223 1.00 44.91 102 PRO A N 1
ATOM 700 C CA . PRO A 1 102 ? -34.252 13.415 -22.344 1.00 44.91 102 PRO A CA 1
ATOM 701 C C . PRO A 1 102 ? -33.308 12.680 -23.340 1.00 44.91 102 PRO A C 1
ATOM 703 O O . PRO A 1 102 ? -32.634 13.266 -24.177 1.00 44.91 102 PRO A O 1
ATOM 706 N N . GLU A 1 103 ? -33.307 11.351 -23.188 1.00 39.69 103 GLU A N 1
ATOM 707 C CA . GLU A 1 103 ? -33.280 10.280 -24.204 1.00 39.69 103 GLU A CA 1
ATOM 708 C C . GLU A 1 103 ? -32.390 10.404 -25.460 1.00 39.69 103 GLU A C 1
ATOM 710 O O . GLU A 1 103 ? -32.650 11.164 -26.390 1.00 39.69 103 GLU A O 1
ATOM 715 N N . THR A 1 104 ? -31.459 9.455 -25.607 1.00 34.41 104 THR A N 1
ATOM 716 C CA . THR A 1 104 ? -31.285 8.774 -26.899 1.00 34.41 104 THR A CA 1
ATOM 717 C C . THR A 1 104 ? -30.987 7.297 -26.668 1.00 34.41 104 THR A C 1
ATOM 719 O O . THR A 1 104 ? -29.894 6.894 -26.278 1.00 34.41 104 THR A O 1
ATOM 722 N N . GLU A 1 105 ? -32.022 6.499 -26.897 1.00 38.81 105 GLU A N 1
ATOM 723 C CA . GLU A 1 105 ? -31.983 5.059 -27.090 1.00 38.81 105 GLU A CA 1
ATOM 724 C C . GLU A 1 105 ? -31.135 4.741 -28.332 1.00 38.81 105 GLU A C 1
ATOM 726 O O . GLU A 1 105 ? -31.386 5.236 -29.431 1.00 38.81 105 GLU A O 1
ATOM 731 N N . THR A 1 106 ? -30.095 3.924 -28.181 1.00 30.66 106 THR A N 1
ATOM 732 C CA . THR A 1 106 ? -29.478 3.225 -29.312 1.00 30.66 10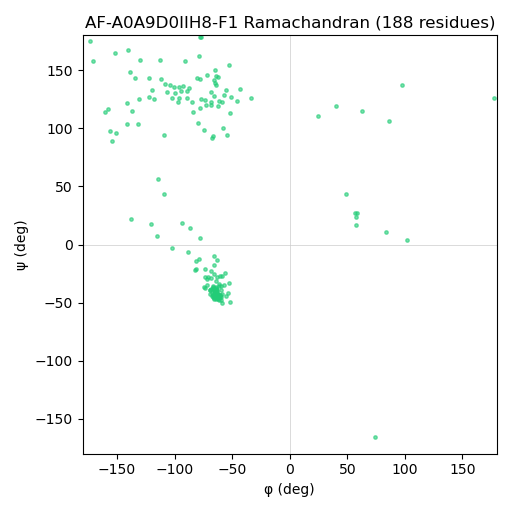6 THR A CA 1
ATOM 733 C C . THR A 1 106 ? -29.194 1.797 -28.881 1.00 30.66 106 THR A C 1
ATOM 735 O O . THR A 1 106 ? -28.423 1.534 -27.962 1.00 30.66 106 THR A O 1
ATOM 738 N N . ALA A 1 107 ? -29.903 0.890 -29.546 1.00 36.34 107 ALA A N 1
ATOM 739 C CA . ALA A 1 107 ? -29.907 -0.547 -29.363 1.00 36.34 107 ALA A CA 1
ATOM 740 C C . ALA A 1 107 ? -28.497 -1.151 -29.252 1.00 36.34 107 ALA A C 1
ATOM 742 O O . ALA A 1 107 ? -27.670 -1.028 -30.157 1.00 36.34 107 ALA A O 1
ATOM 743 N N . GLN A 1 108 ? -28.260 -1.861 -28.151 1.00 34.97 108 GLN A N 1
ATOM 744 C CA . GLN A 1 108 ? -27.028 -2.589 -27.872 1.00 34.97 108 GLN A CA 1
ATOM 745 C C . GLN A 1 108 ? -27.196 -4.068 -28.283 1.00 34.97 108 GLN A C 1
ATOM 747 O O . GLN A 1 108 ? -28.152 -4.717 -27.845 1.00 34.97 108 GLN A O 1
ATOM 752 N N . PRO A 1 109 ? -26.310 -4.639 -29.122 1.00 34.84 109 PRO A N 1
ATOM 753 C CA . PRO A 1 109 ? -26.342 -6.059 -29.464 1.00 34.84 109 PRO A CA 1
ATOM 754 C C . PRO A 1 109 ? -25.974 -6.921 -28.249 1.00 34.84 109 PRO A C 1
ATOM 756 O O . PRO A 1 109 ? -24.952 -6.690 -27.605 1.00 34.84 109 PRO A O 1
ATOM 759 N N . ARG A 1 110 ? -26.786 -7.948 -27.961 1.00 37.06 110 ARG A N 1
ATOM 760 C CA . ARG A 1 110 ? -26.497 -8.998 -26.969 1.00 37.06 110 ARG A CA 1
ATOM 761 C C . ARG A 1 110 ? -25.190 -9.714 -27.325 1.00 37.06 110 ARG A 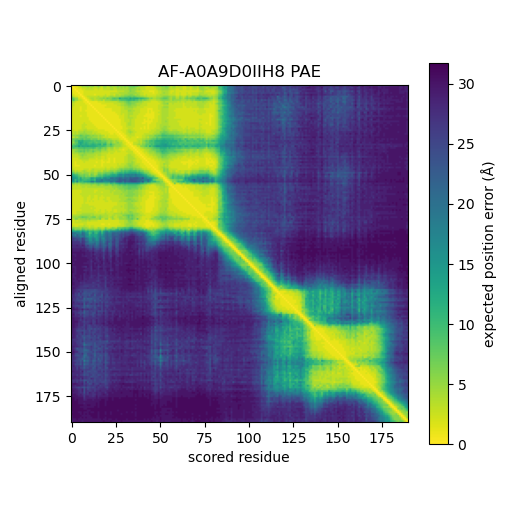C 1
ATOM 763 O O . ARG A 1 110 ? -25.180 -10.592 -28.186 1.00 37.06 110 ARG A O 1
ATOM 770 N N . ALA A 1 111 ? -24.105 -9.354 -26.647 1.00 35.75 111 ALA A N 1
ATOM 771 C CA . ALA A 1 111 ? -22.856 -10.100 -26.643 1.00 35.75 111 ALA A CA 1
ATOM 772 C C . ALA A 1 111 ? -22.771 -10.934 -25.359 1.00 35.75 111 ALA A C 1
ATOM 774 O O . ALA A 1 111 ? -23.109 -10.469 -24.274 1.00 35.75 111 ALA A O 1
ATOM 775 N N . ARG A 1 112 ? -22.362 -12.191 -25.541 1.00 38.91 112 ARG A N 1
ATOM 776 C CA . ARG A 1 112 ? -22.089 -13.226 -24.537 1.00 38.91 112 ARG A CA 1
ATOM 777 C C . ARG A 1 112 ? -21.520 -12.617 -23.255 1.00 38.91 112 ARG A C 1
ATOM 779 O O . ARG A 1 112 ? -20.533 -11.892 -23.330 1.00 38.91 112 ARG A O 1
ATOM 786 N N . THR A 1 113 ? -22.154 -12.919 -22.125 1.00 42.38 113 THR A N 1
ATOM 787 C CA . THR A 1 113 ? -21.805 -12.429 -20.789 1.00 42.38 113 THR A CA 1
ATOM 788 C C . THR A 1 113 ? -20.338 -12.732 -20.488 1.00 42.38 113 THR A C 1
ATOM 790 O O . THR A 1 113 ? -19.987 -13.837 -20.081 1.00 42.38 113 THR A O 1
ATOM 793 N N . ALA A 1 114 ? -19.466 -11.765 -20.761 1.00 43.34 114 ALA A N 1
ATOM 794 C CA . ALA A 1 114 ? -18.123 -11.746 -20.222 1.00 43.34 114 ALA A CA 1
ATOM 795 C C . ALA A 1 114 ? -18.289 -11.500 -18.725 1.00 43.34 114 ALA A C 1
ATOM 797 O O . ALA A 1 114 ? -18.893 -10.495 -18.346 1.00 43.34 114 ALA A O 1
ATOM 798 N N . ALA A 1 115 ? -17.817 -12.436 -17.901 1.00 47.19 115 ALA A N 1
ATOM 799 C CA . ALA A 1 115 ? -17.770 -12.231 -16.463 1.00 47.19 115 ALA A CA 1
ATOM 800 C C . ALA A 1 115 ? -17.083 -10.888 -16.196 1.00 47.19 115 ALA A C 1
ATOM 802 O O . ALA A 1 115 ? -16.014 -10.594 -16.745 1.00 47.19 115 ALA A O 1
ATOM 803 N N . THR A 1 116 ? -17.748 -10.039 -15.430 1.00 59.12 116 THR A N 1
ATOM 804 C CA . THR A 1 116 ? -17.238 -8.716 -15.101 1.00 59.12 116 THR A CA 1
ATOM 805 C C . THR A 1 116 ? -15.960 -8.859 -14.263 1.00 59.12 116 THR A C 1
ATOM 807 O O . THR A 1 116 ? -15.811 -9.835 -13.525 1.00 59.12 116 THR A O 1
ATOM 810 N N . PRO A 1 117 ? -15.014 -7.908 -14.334 1.00 52.84 117 PRO A N 1
ATOM 811 C CA . PRO A 1 117 ? -13.788 -7.949 -13.529 1.00 52.84 117 PRO A CA 1
ATOM 812 C C . PRO A 1 117 ? -14.051 -8.133 -12.023 1.00 52.84 117 PRO A C 1
ATOM 814 O O . PRO A 1 117 ? -13.286 -8.807 -11.337 1.00 52.84 117 PRO A O 1
ATOM 817 N N . GLU A 1 118 ? -15.165 -7.586 -11.532 1.00 53.41 118 GLU A N 1
ATOM 818 C CA . GLU A 1 118 ? -15.681 -7.758 -10.167 1.00 53.41 118 GLU A CA 1
ATOM 819 C C . GLU A 1 118 ? -16.008 -9.226 -9.844 1.00 53.41 118 GLU A C 1
ATOM 821 O O . GLU A 1 118 ? -15.603 -9.732 -8.800 1.00 53.41 118 GLU A O 1
ATOM 826 N N . GLU A 1 119 ? -16.671 -9.947 -10.752 1.00 58.25 119 GLU A N 1
ATOM 827 C CA . GLU A 1 119 ? -16.997 -11.371 -10.582 1.00 58.25 119 GLU A CA 1
ATOM 828 C C . GLU A 1 119 ? -15.735 -12.242 -10.572 1.00 58.25 119 GLU A C 1
ATOM 830 O O . GLU A 1 119 ? -15.637 -13.188 -9.788 1.00 58.25 119 GLU A O 1
ATOM 835 N N . VAL A 1 120 ? -14.731 -11.890 -11.382 1.00 58.34 120 VAL A N 1
ATOM 836 C CA . VAL A 1 120 ? -13.425 -12.571 -11.394 1.00 58.34 120 VAL A CA 1
ATOM 837 C C . VAL A 1 120 ? -12.687 -12.354 -10.077 1.00 58.34 120 VAL A C 1
ATOM 839 O O . VAL A 1 120 ? -12.197 -13.309 -9.478 1.00 58.34 120 VAL A O 1
ATOM 842 N N . LEU A 1 121 ? -12.638 -11.114 -9.587 1.00 58.88 121 LEU A N 1
ATOM 843 C CA . LEU A 1 121 ? -12.010 -10.785 -8.307 1.00 58.88 121 LEU A CA 1
ATOM 844 C C . LEU A 1 121 ? -12.736 -11.438 -7.128 1.00 58.88 121 LEU A C 1
ATOM 846 O O . LEU A 1 121 ? -12.087 -11.924 -6.199 1.00 58.88 121 LEU A O 1
ATOM 850 N N . HIS A 1 122 ? -14.067 -11.489 -7.171 1.00 61.38 122 HIS A N 1
ATOM 851 C CA . HIS A 1 122 ? -14.876 -12.151 -6.155 1.00 61.38 122 HIS A CA 1
ATOM 852 C C . HIS A 1 122 ? -14.601 -13.658 -6.114 1.00 61.38 122 HIS A C 1
ATOM 854 O O . HIS A 1 122 ? -14.386 -14.222 -5.041 1.00 61.38 122 HIS A O 1
ATOM 860 N N . ALA A 1 123 ? -14.528 -14.306 -7.277 1.00 56.47 123 ALA A N 1
ATOM 861 C CA . ALA A 1 123 ? -14.268 -15.735 -7.358 1.00 56.47 123 ALA A CA 1
ATOM 862 C C . ALA A 1 123 ? -12.814 -16.100 -6.999 1.00 56.47 123 ALA A C 1
ATOM 864 O O . ALA A 1 123 ? -12.580 -17.118 -6.348 1.00 56.47 123 ALA A O 1
ATOM 865 N N . LEU A 1 124 ? -11.839 -15.246 -7.338 1.00 58.56 124 LEU A N 1
ATOM 866 C CA . LEU A 1 124 ? -10.448 -15.392 -6.890 1.00 58.56 124 LEU A CA 1
ATOM 867 C C . LEU A 1 124 ? -10.312 -15.230 -5.368 1.00 58.56 124 LEU A C 1
ATOM 86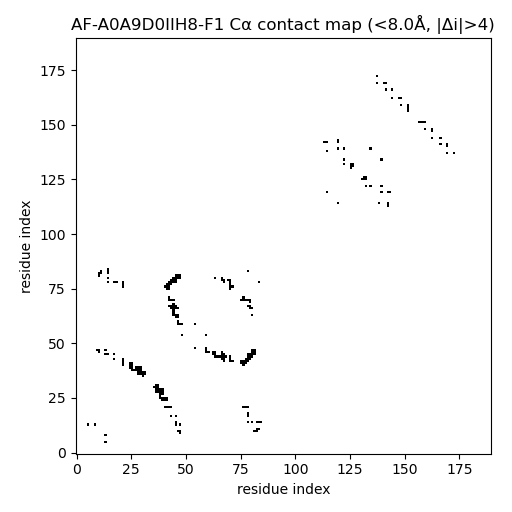9 O O . LEU A 1 124 ? -9.573 -15.989 -4.744 1.00 58.56 124 LEU A O 1
ATOM 873 N N . ARG A 1 125 ? -11.051 -14.296 -4.753 1.00 62.28 125 ARG A N 1
ATOM 874 C CA . ARG A 1 125 ? -11.119 -14.168 -3.286 1.00 62.28 125 ARG A CA 1
ATOM 875 C C . ARG A 1 125 ? -11.758 -15.393 -2.635 1.00 62.28 125 ARG A C 1
ATOM 877 O O . ARG A 1 125 ? -11.227 -15.881 -1.647 1.00 62.28 125 ARG A O 1
ATOM 884 N N . ALA A 1 126 ? -12.835 -15.932 -3.208 1.00 59.03 126 ALA A N 1
ATOM 885 C CA . ALA A 1 126 ? -13.451 -17.161 -2.711 1.00 59.03 126 ALA A CA 1
ATOM 886 C C . ALA A 1 126 ? -12.472 -18.352 -2.750 1.00 59.03 126 ALA A C 1
ATOM 888 O O . ALA A 1 126 ? -12.325 -19.046 -1.747 1.00 59.03 126 ALA A O 1
ATOM 889 N N . LEU A 1 127 ? -11.733 -18.523 -3.854 1.00 54.72 127 LEU A N 1
ATOM 890 C CA . LEU A 1 127 ? -10.698 -19.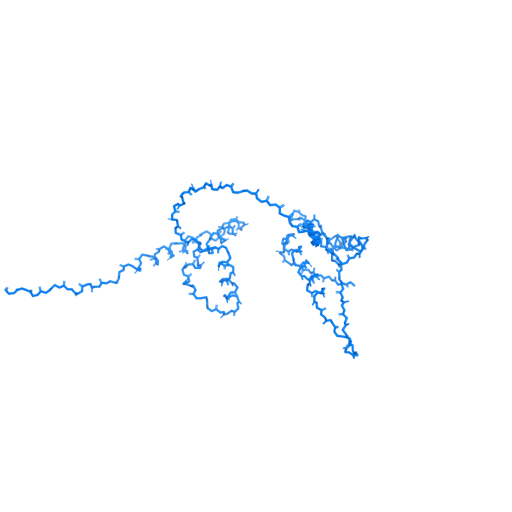557 -3.988 1.00 54.72 127 LEU A CA 1
ATOM 891 C C . LEU A 1 127 ? -9.524 -19.365 -3.014 1.00 54.72 127 LEU A C 1
ATOM 893 O O . LEU A 1 127 ? -9.005 -20.346 -2.487 1.00 54.72 127 LEU A O 1
ATOM 897 N N . SER A 1 128 ? -9.116 -18.117 -2.758 1.00 56.09 128 SER A N 1
ATOM 898 C CA . SER A 1 128 ? -8.064 -17.791 -1.782 1.00 56.09 128 SER A CA 1
ATOM 899 C C . SER A 1 128 ? -8.460 -18.122 -0.340 1.00 56.09 128 SER A C 1
ATOM 901 O O . SER A 1 128 ? -7.581 -18.360 0.483 1.00 56.09 128 SER A O 1
ATOM 903 N N . ASP A 1 129 ? -9.759 -18.148 -0.043 1.00 57.03 129 ASP A N 1
ATOM 904 C CA . ASP A 1 129 ? -10.314 -18.481 1.273 1.00 57.03 129 ASP A CA 1
ATOM 905 C C . ASP A 1 129 ? -10.683 -19.977 1.399 1.00 57.03 129 ASP A C 1
ATOM 907 O O . ASP A 1 129 ? -11.504 -20.338 2.241 1.00 57.03 129 ASP A O 1
ATOM 911 N N . GLU A 1 130 ? -10.143 -20.846 0.533 1.00 41.78 130 GLU A N 1
ATOM 912 C CA . GLU A 1 130 ? -10.478 -22.283 0.432 1.00 41.78 130 GLU A CA 1
ATOM 913 C C . GLU A 1 130 ? -11.969 -22.577 0.160 1.00 41.78 130 GLU A C 1
ATOM 915 O O . GLU A 1 130 ? -12.439 -23.706 0.326 1.00 41.78 130 GLU A O 1
ATOM 920 N N . ARG A 1 131 ? -12.745 -21.585 -0.295 1.00 50.41 131 ARG A N 1
ATOM 921 C CA . ARG A 1 131 ? -14.157 -21.766 -0.650 1.00 50.41 131 ARG A CA 1
ATOM 922 C C . ARG A 1 131 ? -14.279 -22.159 -2.120 1.00 50.41 131 ARG A C 1
ATOM 924 O O . ARG A 1 131 ? -13.699 -21.526 -3.001 1.00 50.41 131 ARG A O 1
ATOM 931 N N . CYS A 1 132 ? -15.069 -23.195 -2.402 1.00 44.34 132 CYS A N 1
ATOM 932 C CA . CYS A 1 132 ? -15.410 -23.553 -3.777 1.00 44.34 132 CYS A CA 1
ATOM 933 C C . CYS A 1 132 ? -16.311 -22.457 -4.375 1.00 44.34 132 CYS A C 1
ATOM 935 O O . CYS A 1 132 ? -17.368 -22.183 -3.802 1.00 44.34 132 CYS A O 1
ATOM 937 N N . PRO A 1 133 ? -15.929 -21.820 -5.493 1.00 53.84 133 PRO A N 1
ATOM 938 C CA . PRO A 1 133 ? -16.799 -20.856 -6.154 1.00 53.84 133 PRO A CA 1
ATOM 939 C C . PRO A 1 133 ? -18.058 -21.563 -6.686 1.00 53.84 133 PRO A C 1
ATOM 941 O O . PRO A 1 133 ? -17.968 -22.654 -7.243 1.00 53.84 133 PRO A O 1
ATOM 944 N N . GLU A 1 134 ? -19.229 -20.931 -6.539 1.00 53.72 134 GLU A N 1
ATOM 945 C CA . GLU A 1 134 ? -20.506 -21.382 -7.139 1.00 53.72 134 GLU A CA 1
ATOM 946 C C . GLU A 1 134 ? -20.477 -21.364 -8.680 1.00 53.72 134 GLU A C 1
ATOM 948 O O . GLU A 1 134 ? -21.339 -21.943 -9.341 1.00 53.72 134 GLU A O 1
ATOM 953 N N . THR A 1 135 ? -19.471 -20.710 -9.261 1.00 58.47 135 THR A N 1
ATOM 954 C CA . THR A 1 135 ? -19.271 -20.573 -10.701 1.00 58.47 135 THR A CA 1
ATOM 955 C C . THR A 1 135 ? -18.483 -21.7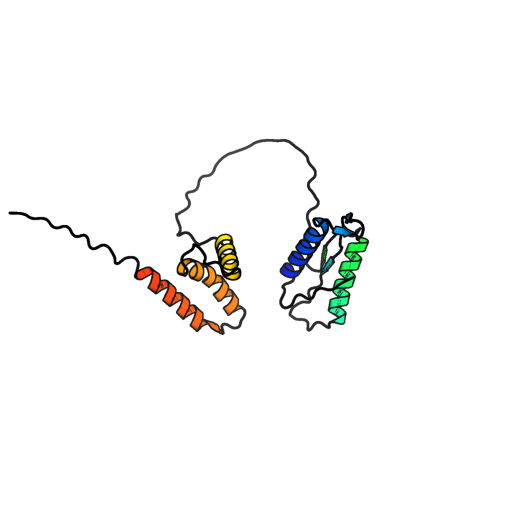55 -11.259 1.00 58.47 135 THR A C 1
ATOM 957 O O . THR A 1 135 ? -17.444 -22.136 -10.718 1.00 58.47 135 THR A O 1
ATOM 960 N N . ALA A 1 136 ? -18.946 -22.299 -12.387 1.00 67.62 136 ALA A N 1
ATOM 961 C CA . ALA A 1 136 ? -18.280 -23.395 -13.079 1.00 67.62 136 ALA A CA 1
ATOM 962 C C . ALA A 1 136 ? -16.809 -23.045 -13.402 1.00 67.62 136 ALA A C 1
ATOM 964 O O . ALA A 1 136 ? -16.492 -21.940 -13.857 1.00 67.62 136 ALA A O 1
ATOM 965 N N . ALA A 1 137 ? -15.895 -23.974 -13.102 1.00 63.97 137 ALA A N 1
ATOM 966 C CA . ALA A 1 137 ? -14.448 -23.744 -13.132 1.00 63.97 137 ALA A CA 1
ATOM 967 C C . ALA A 1 137 ? -13.923 -23.306 -14.515 1.00 63.97 137 ALA A C 1
ATOM 969 O O . ALA A 1 137 ? -12.936 -22.578 -14.604 1.00 63.97 137 ALA A O 1
ATOM 970 N N . ASP A 1 138 ? -14.606 -23.701 -15.587 1.00 66.62 138 ASP A N 1
ATOM 971 C CA . ASP A 1 138 ? -14.332 -23.312 -16.970 1.00 66.62 138 ASP A CA 1
ATOM 972 C C . ASP A 1 138 ? -14.623 -21.826 -17.238 1.00 66.62 138 ASP A C 1
ATOM 974 O O . ASP A 1 138 ? -13.852 -21.155 -17.927 1.00 66.62 138 ASP A O 1
ATOM 978 N N . VAL A 1 139 ? -15.687 -21.275 -16.648 1.00 65.62 139 VAL A N 1
ATOM 979 C CA . VAL A 1 139 ? -16.045 -19.852 -16.765 1.00 65.62 139 VAL A CA 1
ATOM 980 C C . VAL A 1 139 ? -15.008 -18.984 -16.055 1.00 65.62 139 VAL A C 1
ATOM 982 O O . VAL A 1 139 ? -14.561 -17.972 -16.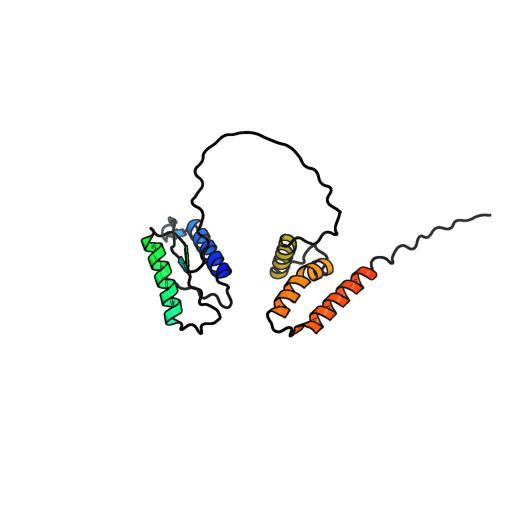596 1.00 65.62 139 VAL A O 1
ATOM 985 N N . LEU A 1 140 ? -14.569 -19.415 -14.873 1.00 67.44 140 LEU A N 1
ATOM 986 C CA . LEU A 1 140 ? -13.538 -18.728 -14.100 1.00 67.44 140 LEU A CA 1
ATOM 987 C C . LEU A 1 140 ? -12.180 -18.773 -14.810 1.00 67.44 140 LEU A C 1
ATOM 989 O O . LEU A 1 140 ? -11.512 -17.747 -14.936 1.00 67.44 140 LEU A O 1
ATOM 993 N N . ALA A 1 141 ? -11.794 -19.937 -15.335 1.00 71.44 141 ALA A N 1
ATOM 994 C CA . ALA A 1 141 ? -10.549 -20.099 -16.077 1.00 71.44 141 ALA A CA 1
ATOM 995 C C . ALA A 1 141 ? -10.523 -19.248 -17.361 1.00 71.44 141 ALA A C 1
ATOM 997 O O . ALA A 1 141 ? -9.508 -18.618 -17.662 1.00 71.44 141 ALA A O 1
ATOM 998 N N . ARG A 1 142 ? -11.654 -19.141 -18.074 1.00 72.69 142 ARG A N 1
ATOM 999 C CA . ARG A 1 142 ? -11.797 -18.231 -19.224 1.00 72.69 142 ARG A CA 1
ATOM 1000 C C . ARG A 1 142 ? -11.677 -16.765 -18.840 1.00 72.69 142 ARG A C 1
ATOM 1002 O O . ARG A 1 142 ? -11.081 -15.990 -19.581 1.00 72.69 142 ARG A O 1
ATOM 1009 N N . ALA A 1 143 ? -12.221 -16.378 -17.694 1.00 70.44 143 ALA A N 1
ATOM 1010 C CA . ALA A 1 143 ? -12.154 -14.998 -17.239 1.00 70.44 143 ALA A CA 1
ATOM 1011 C C . ALA A 1 143 ? -10.750 -14.610 -16.731 1.00 70.44 143 ALA A C 1
ATOM 1013 O O . ALA A 1 143 ? -10.343 -13.456 -16.852 1.00 70.44 143 ALA A O 1
ATOM 1014 N N . ALA A 1 144 ? -9.981 -15.578 -16.222 1.00 75.62 144 ALA A N 1
ATOM 1015 C CA . ALA A 1 144 ? -8.601 -15.379 -15.781 1.00 75.62 144 ALA A CA 1
ATOM 1016 C C . ALA A 1 144 ? -7.567 -15.403 -16.928 1.00 75.62 144 ALA A C 1
ATOM 1018 O O . ALA A 1 144 ? -6.474 -14.854 -16.770 1.00 75.62 144 ALA A O 1
ATOM 1019 N N . LEU A 1 145 ? -7.890 -15.997 -18.085 1.00 78.38 145 LEU A N 1
ATOM 1020 C CA . LEU A 1 145 ? -6.978 -16.124 -19.233 1.00 78.38 145 LEU A CA 1
ATOM 1021 C C . LEU A 1 145 ? -6.339 -14.791 -19.680 1.00 78.38 145 LEU A C 1
ATOM 1023 O O . LEU A 1 145 ? -5.111 -14.739 -19.764 1.00 78.38 145 LEU A O 1
ATOM 1027 N N . PRO A 1 146 ? -7.093 -13.690 -19.883 1.00 77.00 146 PRO A N 1
ATOM 1028 C CA . PRO A 1 146 ? -6.511 -12.412 -20.306 1.00 77.00 146 PRO A CA 1
ATOM 1029 C C . PRO A 1 146 ? -5.496 -11.841 -19.305 1.00 77.00 146 PRO A C 1
ATOM 1031 O O . PRO A 1 146 ? -4.504 -11.225 -19.699 1.00 77.00 146 PRO A O 1
ATOM 1034 N N . LEU A 1 147 ? -5.716 -12.064 -18.003 1.00 74.50 147 LEU A N 1
ATOM 1035 C CA . LEU A 1 147 ? -4.790 -11.640 -16.950 1.00 74.50 147 LEU A CA 1
ATOM 1036 C C . LEU A 1 147 ? -3.497 -12.459 -16.998 1.00 74.50 147 LEU A C 1
ATOM 1038 O O . LEU A 1 147 ? -2.402 -11.901 -16.911 1.00 74.50 147 LEU A O 1
ATOM 1042 N N . LEU A 1 148 ? -3.615 -13.774 -17.193 1.00 77.88 148 LEU A N 1
ATOM 1043 C CA . LEU A 1 148 ? -2.470 -14.675 -17.312 1.00 77.88 148 LEU A CA 1
ATOM 1044 C C . LEU A 1 148 ? -1.652 -14.405 -18.584 1.00 77.88 148 LEU A C 1
ATOM 1046 O O . LEU A 1 148 ? -0.422 -14.429 -18.540 1.00 77.88 148 LEU A O 1
ATOM 1050 N N . GLU A 1 149 ? -2.303 -14.078 -19.701 1.00 77.25 149 GLU A N 1
ATOM 1051 C CA . GLU A 1 149 ? -1.637 -13.659 -20.940 1.00 77.25 149 GLU A CA 1
ATOM 1052 C C . GLU A 1 149 ? -0.893 -12.332 -20.778 1.00 77.25 149 GLU A C 1
ATOM 1054 O O . GLU A 1 149 ? 0.240 -12.187 -21.250 1.00 77.25 149 GLU A O 1
ATOM 1059 N N . HIS A 1 150 ? -1.501 -11.367 -20.083 1.00 71.81 150 HIS A N 1
ATOM 1060 C CA . HIS A 1 150 ? -0.862 -10.092 -19.776 1.00 71.81 150 HIS A CA 1
ATOM 1061 C C . HIS A 1 150 ? 0.374 -10.289 -18.888 1.00 71.81 150 HIS A C 1
ATOM 1063 O O . HIS A 1 150 ? 1.454 -9.777 -19.198 1.00 71.81 150 HIS A O 1
ATOM 1069 N N . TRP A 1 151 ? 0.253 -11.106 -17.839 1.00 79.94 151 TRP A N 1
ATOM 1070 C CA . TRP A 1 151 ? 1.373 -11.467 -16.972 1.00 79.94 151 TRP A CA 1
ATOM 1071 C C . TRP A 1 151 ? 2.482 -12.204 -17.734 1.00 79.94 151 TRP A C 1
ATOM 1073 O O . TRP A 1 151 ? 3.662 -11.881 -17.581 1.00 79.94 151 TRP A O 1
ATOM 1083 N N . ASN A 1 152 ? 2.132 -13.150 -18.609 1.00 83.94 152 ASN A N 1
ATOM 1084 C CA . ASN A 1 152 ? 3.108 -13.871 -19.423 1.00 83.94 152 ASN A CA 1
ATOM 1085 C C . ASN A 1 152 ? 3.847 -12.929 -20.389 1.00 83.94 152 ASN A C 1
ATOM 1087 O O . ASN A 1 152 ? 5.057 -13.062 -20.577 1.00 83.94 152 ASN A O 1
ATOM 1091 N N . ARG A 1 153 ? 3.162 -11.922 -20.944 1.00 75.06 153 ARG A N 1
ATOM 1092 C CA . ARG A 1 153 ? 3.782 -10.883 -21.782 1.00 75.06 153 ARG A CA 1
ATOM 1093 C C . ARG A 1 153 ? 4.795 -10.042 -21.003 1.00 75.06 153 ARG A C 1
ATOM 1095 O O . ARG A 1 153 ? 5.872 -9.772 -21.527 1.00 75.06 153 ARG A O 1
ATOM 1102 N N . ALA A 1 154 ? 4.479 -9.687 -19.759 1.00 73.62 154 ALA A N 1
ATOM 1103 C CA . ALA A 1 154 ? 5.394 -8.976 -18.866 1.00 73.62 154 ALA A CA 1
ATOM 1104 C C . ALA A 1 154 ? 6.603 -9.835 -18.434 1.00 73.62 154 ALA A C 1
ATOM 1106 O O . ALA A 1 154 ? 7.655 -9.297 -18.109 1.00 73.62 154 ALA A O 1
ATOM 1107 N N . ASN A 1 155 ? 6.484 -11.167 -18.489 1.00 72.44 155 ASN A N 1
ATOM 1108 C CA . ASN A 1 155 ? 7.504 -12.129 -18.055 1.00 72.44 155 ASN A CA 1
ATOM 1109 C C . ASN A 1 155 ? 8.173 -12.875 -19.225 1.00 72.44 155 ASN A C 1
ATOM 1111 O O . ASN A 1 155 ? 8.383 -14.089 -19.167 1.00 72.44 155 ASN A O 1
ATOM 1115 N N . HIS A 1 156 ? 8.523 -12.154 -20.294 1.00 82.81 156 HIS A N 1
ATOM 1116 C CA . HIS A 1 156 ? 9.258 -12.678 -21.459 1.00 82.81 156 HIS A CA 1
ATOM 1117 C C . HIS A 1 156 ? 8.603 -13.877 -22.165 1.00 82.81 156 HIS A C 1
ATOM 1119 O O . HIS A 1 156 ? 9.303 -14.683 -22.773 1.00 82.81 156 HIS A O 1
ATOM 1125 N N . GLN A 1 157 ? 7.277 -14.016 -22.094 1.00 79.25 157 GLN A N 1
ATOM 1126 C CA . GLN A 1 157 ? 6.528 -15.065 -22.797 1.00 79.25 157 GLN A CA 1
ATOM 1127 C C . GLN A 1 157 ? 6.966 -16.498 -22.435 1.00 79.25 157 GLN A C 1
ATOM 1129 O O . GLN A 1 157 ? 6.829 -17.429 -23.229 1.00 79.25 157 GLN A O 1
ATOM 1134 N N . ARG A 1 158 ? 7.497 -16.704 -21.224 1.00 75.94 158 ARG A N 1
ATOM 1135 C CA . ARG A 1 158 ? 8.058 -17.999 -20.793 1.00 75.94 158 ARG A CA 1
ATOM 1136 C C . ARG A 1 158 ? 7.026 -19.124 -20.688 1.00 75.94 158 ARG A C 1
ATOM 1138 O O . ARG A 1 158 ? 7.412 -20.288 -20.673 1.00 75.94 158 ARG A O 1
ATOM 1145 N N . HIS A 1 159 ? 5.740 -18.792 -20.622 1.00 77.94 159 HIS A N 1
ATOM 1146 C CA . HIS A 1 159 ? 4.654 -19.734 -20.350 1.00 77.94 159 HIS A CA 1
ATOM 1147 C C . HIS A 1 159 ? 3.618 -19.801 -21.480 1.00 77.94 159 HIS A C 1
ATOM 1149 O O . HIS A 1 159 ? 2.519 -20.308 -21.274 1.00 77.94 159 HIS A O 1
ATOM 1155 N N . THR A 1 160 ? 3.957 -19.327 -22.684 1.00 80.44 160 THR A N 1
ATOM 1156 C CA . THR A 1 160 ? 3.035 -19.284 -23.835 1.00 80.44 160 THR A CA 1
ATOM 1157 C C . THR A 1 160 ? 2.441 -20.653 -24.162 1.00 80.44 160 THR A C 1
ATOM 1159 O O . THR A 1 160 ? 1.229 -20.764 -24.297 1.00 80.44 160 THR A O 1
ATOM 1162 N N . GLY A 1 161 ? 3.255 -21.714 -24.164 1.00 77.19 161 GLY A N 1
ATOM 1163 C CA . GLY A 1 161 ? 2.763 -23.065 -24.455 1.00 77.19 161 GLY A CA 1
ATOM 1164 C C . GLY A 1 161 ? 1.761 -23.605 -23.425 1.00 77.19 161 GLY A C 1
ATOM 1165 O O . GLY A 1 161 ? 0.857 -24.347 -23.791 1.00 77.19 161 GLY A O 1
ATOM 1166 N N . LEU A 1 162 ? 1.876 -23.214 -22.149 1.00 76.44 162 LEU A N 1
ATOM 1167 C CA . LEU A 1 162 ? 0.915 -23.612 -21.111 1.00 76.44 162 LEU A CA 1
ATOM 1168 C C . LEU A 1 162 ? -0.412 -22.858 -21.257 1.00 76.44 162 LEU A C 1
ATOM 1170 O O . LEU A 1 162 ? -1.469 -23.446 -21.052 1.00 76.44 162 LEU A O 1
ATOM 1174 N N . LEU A 1 163 ? -0.362 -21.579 -21.640 1.00 80.06 163 LEU A N 1
ATOM 1175 C CA . LEU A 1 163 ? -1.564 -20.778 -21.882 1.00 80.06 163 LEU A CA 1
ATOM 1176 C C . LEU A 1 163 ? -2.315 -21.238 -23.133 1.00 80.06 163 LEU A C 1
ATOM 1178 O O . LEU A 1 163 ? -3.536 -21.340 -23.093 1.00 80.06 163 LEU A O 1
ATOM 1182 N N . GLU A 1 164 ? -1.602 -21.596 -24.201 1.00 79.38 164 GLU A N 1
ATOM 1183 C CA . GLU A 1 164 ? -2.205 -22.182 -25.404 1.00 79.38 164 GLU A CA 1
ATOM 1184 C C . GLU A 1 164 ? -2.862 -23.538 -25.109 1.00 79.38 164 GLU A C 1
ATOM 1186 O O . GLU A 1 164 ? -3.976 -23.796 -25.560 1.00 79.38 164 GLU A O 1
ATOM 1191 N N . GLN A 1 165 ? -2.218 -24.394 -24.306 1.00 78.44 165 GLN A N 1
ATOM 1192 C CA . GLN A 1 165 ? -2.811 -25.664 -23.872 1.00 78.44 165 GLN A CA 1
ATOM 1193 C C . GLN A 1 165 ? -4.061 -25.453 -23.013 1.00 78.44 165 GLN A C 1
ATOM 1195 O O . GLN A 1 165 ? -5.056 -26.150 -23.205 1.00 78.44 165 GLN A O 1
ATOM 1200 N N . LEU A 1 166 ? -4.028 -24.484 -22.095 1.00 78.50 166 LEU A N 1
ATOM 1201 C CA . LEU A 1 166 ? -5.171 -24.137 -21.254 1.00 78.50 166 LEU A CA 1
ATOM 1202 C C . LEU A 1 166 ? -6.336 -23.587 -22.094 1.00 78.50 166 LEU A C 1
ATOM 1204 O O . LEU A 1 166 ? -7.472 -24.009 -21.901 1.00 78.50 166 LEU A O 1
ATOM 1208 N N . ALA A 1 167 ? -6.058 -22.702 -23.054 1.00 76.81 167 ALA A N 1
ATOM 1209 C CA . ALA A 1 167 ? -7.059 -22.169 -23.975 1.00 76.81 167 ALA A CA 1
ATOM 1210 C C . ALA A 1 167 ? -7.694 -23.282 -24.827 1.00 76.81 167 ALA A C 1
ATOM 1212 O O . ALA A 1 167 ? -8.917 -23.406 -24.855 1.00 76.81 167 ALA A O 1
ATOM 1213 N N . CYS A 1 168 ? -6.879 -24.160 -25.423 1.00 80.12 168 CYS A N 1
ATOM 1214 C CA . CYS A 1 168 ? -7.363 -25.320 -26.177 1.00 80.12 168 CYS A CA 1
ATOM 1215 C C . CYS A 1 168 ? -8.227 -26.264 -25.323 1.00 80.12 168 CYS A C 1
ATOM 1217 O O . CYS A 1 168 ? -9.266 -26.730 -25.788 1.00 80.12 168 CYS A O 1
ATOM 1219 N N . ALA A 1 169 ? -7.828 -26.533 -24.076 1.00 77.25 169 ALA A N 1
ATOM 1220 C CA . ALA A 1 169 ? -8.593 -27.382 -23.162 1.00 77.25 169 ALA A CA 1
ATOM 1221 C C . ALA A 1 169 ? -9.939 -26.750 -22.765 1.00 77.25 169 ALA A C 1
ATOM 1223 O O . ALA A 1 169 ? -10.944 -27.446 -22.633 1.00 77.25 169 ALA A O 1
ATOM 1224 N N . LEU A 1 170 ? -9.987 -25.425 -22.605 1.00 75.00 170 LEU A N 1
ATOM 1225 C CA . LEU A 1 170 ? -11.226 -24.706 -22.307 1.00 75.00 170 LEU A CA 1
ATOM 1226 C C . LEU A 1 170 ? -12.169 -24.639 -23.513 1.00 75.00 170 LEU A C 1
ATOM 1228 O O . LEU A 1 170 ? -13.386 -24.606 -23.323 1.00 75.00 170 LEU A O 1
ATOM 1232 N N . ASP A 1 171 ? -11.651 -24.638 -24.739 1.00 76.50 171 ASP A N 1
ATOM 1233 C CA . ASP A 1 171 ? -12.474 -24.699 -25.950 1.00 76.50 171 ASP A CA 1
ATOM 1234 C C . ASP A 1 171 ? -13.058 -26.099 -26.186 1.00 76.50 171 ASP A C 1
ATOM 1236 O O . ASP A 1 171 ? -14.226 -26.210 -26.562 1.00 76.50 171 ASP A O 1
ATOM 1240 N N . SER A 1 172 ? -12.318 -27.170 -25.871 1.00 72.69 172 SER A N 1
ATOM 1241 C CA . SER A 1 172 ? -12.827 -28.545 -25.995 1.00 72.69 172 SER A CA 1
ATOM 1242 C C . SER A 1 172 ? -13.934 -28.883 -24.986 1.00 72.69 172 SER A C 1
ATOM 1244 O O . SER A 1 172 ? -14.823 -29.675 -25.284 1.00 72.69 172 SER A O 1
ATOM 1246 N N . VAL A 1 173 ? -13.935 -28.257 -23.804 1.00 61.69 173 VAL A N 1
ATOM 1247 C CA . VAL A 1 173 ? -14.981 -28.471 -22.781 1.00 61.69 173 VAL A CA 1
ATOM 1248 C C . VAL A 1 173 ? -16.326 -27.847 -23.188 1.00 61.69 173 VAL A C 1
ATOM 1250 O O . VAL A 1 173 ? -17.381 -28.364 -22.826 1.00 61.69 173 VAL A O 1
ATOM 1253 N N . ALA A 1 174 ? -16.332 -26.782 -24.000 1.00 56.94 174 ALA A N 1
ATOM 1254 C CA . ALA A 1 174 ? -17.585 -26.200 -24.495 1.00 56.94 174 ALA A CA 1
ATOM 1255 C C . ALA A 1 174 ? -18.272 -27.037 -25.581 1.00 56.94 174 ALA A C 1
ATOM 1257 O O . ALA A 1 174 ? -19.476 -26.881 -25.784 1.00 56.94 174 ALA A O 1
ATOM 1258 N N . THR A 1 175 ? -17.544 -27.917 -26.271 1.00 54.62 175 THR A N 1
ATOM 1259 C CA . THR A 1 175 ? -18.122 -28.754 -27.330 1.00 54.62 175 THR A CA 1
ATOM 1260 C C . THR A 1 175 ? -18.823 -30.010 -26.809 1.00 54.62 175 THR A C 1
ATOM 1262 O O . THR A 1 175 ? -19.734 -30.491 -27.477 1.00 54.62 175 THR A O 1
ATOM 1265 N N . ASP A 1 176 ? -18.498 -30.487 -25.603 1.00 50.72 176 ASP A N 1
ATOM 1266 C CA . ASP A 1 176 ? -19.108 -31.706 -25.037 1.00 50.72 176 ASP A CA 1
ATOM 1267 C C . ASP A 1 176 ? -20.485 -31.480 -24.383 1.00 50.72 176 ASP A C 1
ATOM 1269 O O . ASP A 1 176 ? -21.239 -32.427 -24.178 1.00 50.72 176 ASP A O 1
ATOM 1273 N N . SER A 1 177 ? -20.887 -30.230 -24.121 1.00 46.44 177 SER A N 1
ATOM 1274 C CA . SER A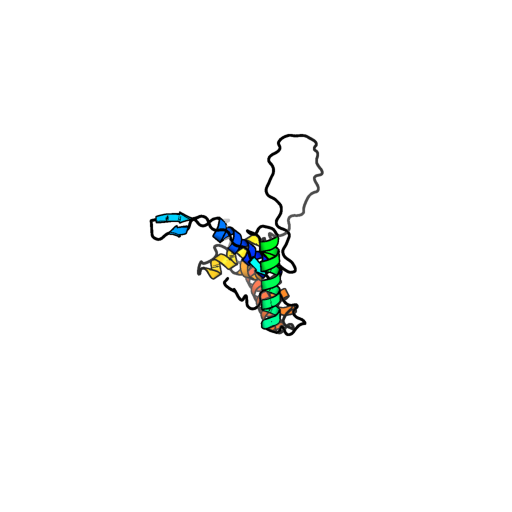 1 177 ? -22.155 -29.921 -23.427 1.00 46.44 177 SER A CA 1
ATOM 1275 C C . SER A 1 177 ? -23.389 -29.819 -24.349 1.00 46.44 177 SER A C 1
ATOM 1277 O O . SER A 1 177 ? -24.434 -29.312 -23.948 1.00 46.44 177 SER A O 1
ATOM 1279 N N . THR A 1 178 ? -23.299 -30.286 -25.604 1.00 45.19 178 THR A N 1
ATOM 1280 C CA . THR A 1 178 ? -24.444 -30.326 -26.550 1.00 45.19 178 THR A CA 1
ATOM 1281 C C . THR A 1 178 ? -24.874 -31.731 -26.970 1.00 45.19 178 THR A C 1
ATOM 1283 O O . THR A 1 178 ? -25.765 -31.872 -27.806 1.00 45.19 178 THR A O 1
ATOM 1286 N N . ALA A 1 179 ? -24.311 -32.778 -26.366 1.00 45.72 179 ALA A N 1
ATOM 1287 C CA . ALA A 1 179 ? -24.631 -34.161 -26.700 1.00 45.72 179 ALA A CA 1
ATOM 1288 C C . ALA A 1 179 ? -25.324 -34.896 -25.543 1.00 45.72 179 ALA A C 1
ATOM 1290 O O . ALA A 1 179 ? -24.859 -35.948 -25.123 1.00 45.72 179 ALA A O 1
ATOM 1291 N N . ASP A 1 180 ? -26.450 -34.378 -25.043 1.00 43.94 180 ASP A N 1
ATOM 1292 C CA . ASP A 1 180 ? -27.419 -35.261 -24.385 1.00 43.94 180 ASP A CA 1
ATOM 1293 C C . ASP A 1 180 ? -28.862 -34.744 -24.504 1.00 43.94 180 ASP A C 1
ATOM 1295 O O . ASP A 1 180 ? -29.341 -33.889 -23.760 1.00 43.94 180 ASP A O 1
ATOM 1299 N N . THR A 1 181 ? -29.573 -35.259 -25.505 1.00 42.06 181 THR A N 1
ATOM 1300 C CA . THR A 1 181 ? -31.009 -35.543 -25.395 1.00 42.06 181 THR A CA 1
ATOM 1301 C C . THR A 1 181 ? -31.352 -36.630 -26.417 1.00 42.06 181 THR A C 1
ATOM 1303 O O . THR A 1 181 ? -31.536 -36.330 -27.599 1.00 42.06 181 THR A O 1
ATOM 1306 N N . PRO A 1 182 ? -31.434 -37.914 -26.025 1.00 46.31 182 PRO A N 1
ATOM 1307 C CA . PRO A 1 182 ? -32.085 -38.910 -26.852 1.00 46.31 182 PRO A CA 1
ATOM 1308 C C . PRO A 1 182 ? -33.593 -38.670 -26.747 1.00 46.31 182 PRO A C 1
ATOM 1310 O O . PRO A 1 182 ? -34.241 -39.086 -25.787 1.00 46.31 182 PRO A O 1
ATOM 1313 N N . THR A 1 183 ? -34.168 -37.979 -27.733 1.00 42.72 183 THR A N 1
ATOM 1314 C CA . THR A 1 183 ? -35.623 -37.948 -27.914 1.00 42.72 183 THR A CA 1
ATOM 1315 C C . THR A 1 183 ? -36.075 -39.342 -28.331 1.00 42.72 183 THR A C 1
ATOM 1317 O O . THR A 1 183 ? -36.081 -39.705 -29.507 1.00 42.72 183 THR A O 1
ATOM 1320 N N . ALA A 1 184 ? -36.427 -40.142 -27.331 1.00 53.34 184 ALA A N 1
ATOM 1321 C CA . ALA A 1 184 ? -37.292 -41.290 -27.487 1.00 53.34 184 ALA A CA 1
ATOM 1322 C C . ALA A 1 184 ? -38.691 -40.785 -27.850 1.00 53.34 184 ALA A C 1
ATOM 1324 O O . ALA A 1 184 ? -39.474 -40.471 -26.962 1.00 53.34 184 ALA A O 1
ATOM 1325 N N . ASP A 1 185 ? -39.002 -40.693 -29.142 1.00 44.72 185 ASP A N 1
ATOM 1326 C CA . ASP A 1 185 ? -40.382 -40.838 -29.597 1.00 44.72 185 ASP A CA 1
ATOM 1327 C C . ASP A 1 185 ? -40.433 -41.170 -31.092 1.00 44.72 185 ASP A C 1
ATOM 1329 O O . ASP A 1 185 ? -40.047 -40.378 -31.952 1.00 44.72 185 ASP A O 1
ATOM 1333 N N . SER A 1 186 ? -40.904 -42.368 -31.412 1.00 47.69 186 SER A N 1
ATOM 1334 C CA . SER A 1 186 ? -41.575 -42.652 -32.679 1.00 47.69 186 SER A CA 1
ATOM 1335 C C . SER A 1 186 ? -42.497 -43.837 -32.456 1.00 47.69 186 SER A C 1
ATOM 1337 O O . SER A 1 186 ? -42.134 -45.008 -32.574 1.00 47.69 186 SER A O 1
ATOM 1339 N N . ALA A 1 187 ? -43.703 -43.453 -32.057 1.00 48.12 187 ALA A N 1
ATOM 1340 C CA . ALA A 1 187 ? -44.924 -44.221 -32.013 1.00 48.12 187 ALA A CA 1
ATOM 1341 C C . ALA A 1 187 ? -45.168 -45.086 -33.266 1.00 48.12 187 ALA A C 1
ATOM 1343 O O . ALA A 1 187 ? -45.084 -44.634 -34.404 1.00 48.12 187 ALA A O 1
ATOM 1344 N N . ILE A 1 188 ? -45.539 -46.340 -33.007 1.00 45.69 188 ILE A N 1
ATOM 1345 C CA . ILE A 1 188 ? -46.831 -46.942 -33.374 1.00 45.69 188 ILE A CA 1
ATOM 1346 C C . ILE A 1 188 ? -47.537 -46.282 -34.579 1.00 45.69 188 ILE A C 1
ATOM 1348 O O . ILE A 1 188 ? -48.137 -45.216 -34.446 1.00 45.69 188 ILE A O 1
ATOM 1352 N N . HIS A 1 189 ? -47.607 -47.003 -35.700 1.00 43.00 189 HIS A N 1
ATOM 1353 C CA . HIS A 1 189 ? -48.788 -47.017 -36.569 1.00 43.00 189 HIS A CA 1
ATOM 1354 C C . HIS A 1 189 ? -49.017 -48.438 -37.098 1.00 43.00 189 HIS A C 1
ATOM 1356 O O . HIS A 1 189 ? -48.124 -49.047 -37.689 1.00 43.00 189 HIS A O 1
ATOM 1362 N N . SER A 1 190 ? -50.207 -48.960 -36.794 1.00 50.12 190 SER A N 1
ATOM 1363 C CA . SER A 1 190 ? -50.864 -50.079 -37.481 1.00 50.12 190 SER A CA 1
ATOM 1364 C C . SER A 1 190 ? -51.624 -49.573 -38.699 1.00 50.12 190 SER A C 1
ATOM 1366 O O . SER A 1 190 ? -51.970 -48.370 -38.701 1.00 50.12 190 SER A O 1
#

Solvent-accessible surface area (backbone atoms only — not comparable to full-atom values): 12265 Å² total; per-residue (Å²): 141,85,87,85,86,70,82,93,58,50,64,64,58,50,43,52,50,52,49,51,53,41,52,51,45,51,72,38,78,40,68,50,102,86,67,48,81,43,80,46,78,50,56,40,35,42,59,69,81,58,91,90,53,87,76,51,68,69,58,48,50,49,46,17,50,53,24,30,48,54,17,46,76,72,74,33,68,32,77,31,39,90,78,49,76,78,77,77,81,79,87,81,89,80,83,84,89,81,91,84,87,84,87,81,91,74,92,76,81,92,66,80,86,68,75,49,74,65,56,51,52,51,43,51,51,33,49,73,68,76,38,82,55,96,60,59,68,66,61,54,52,62,62,45,43,66,58,52,53,51,52,28,60,76,54,78,48,78,50,51,71,58,52,52,51,51,52,53,54,55,55,57,59,66,64,64,80,75,79,84,78,86,79,86,78,83,78,88,82,134

Foldseek 3Di:
DDDDDDPPDDPVRQLVVQVVVQVVLQPDFDQDPVRDTDGDGAEWFAEDDDPPDPDDPVNRVVNRVVQSVVCVVVVHRYYGYPDRDPDDDDDDDDDDDDDDDDDDDDDDDDDDDQPDPVNLVVCVVCVVVVHHDPDDPLSSLVNCLVVVVVVCVVVVVPCVVVSVVSVVVSVVVVVVVPPDDDPPDDDDDD

Nearest PDB structures (foldseek):
  6zxc-assembly2_D  TM=8.634E-01  e=5.516E-02  Leptospira biflexa serovar Patoc strain 'Patoc 1 (Paris)'
  6zxm-assembly3_E  TM=8.059E-01  e=7.645E-02  Leptospira biflexa serovar Patoc strain 'Patoc 1 (Paris)'
  7v08-assembly1_m  TM=1.572E-01  e=8.957E+00  Saccharomyces cerevisiae BY4741

Mean predicted aligned error: 20.14 Å

Secondary structure (DSSP, 8-state):
------TT--HHHHHHHHHHHHHHHHH-EEE-TTS-EEE----EEE----TTS---HHHHHHHHHHHHHHHHHTTSSSEEETT---PPPPPPP-------------PPP----PPPHHHHHHHHHHHHTTPPPSS-HHHHHHHHHHHHHHHHHHTTTTTHHHHHHHHHHHHHHHHGGG------------

Radius of gyration: 27.01 Å; Cα contacts (8 Å, |Δi|>4): 142; chains: 1; bounding box: 71×72×70 Å

pLDDT: mean 70.31, std 20.63, range [30.66, 95.25]

Sequence (190 aa):
TFGVLLPSSTPEGAAQLAQHVHEAIANTAFADSRGETLHLSTSIGVACPPLSAVPDAAQLLAGAENHLQAAQDAGGNCVRGDDAPASPPAPETGIAENTAAPETETAQPRARTAATPEEVLHALRALSDERCPETAADVLARAALPLLEHWNRANHQRHTGLLEQLACALDSVATDSTADTPTADSAIHS